Protein AF-A0A7J7LW11-F1 (afdb_monomer)

Nearest PDB structures (foldseek):
  5jpn-assembly1_B  TM=1.855E-01  e=1.838E-01  Homo sapiens
  4leb-assembly1_A  TM=2.273E-01  e=1.301E+00  Candida albicans
  4lee-assembly4_D  TM=2.223E-01  e=1.301E+00  Candida albicans

Organism: NCBI:txid39325

Sequence (196 aa):
MNEREGLILGVEVDINGGSYTSQLVALEEKKDMVNGANLEDGRLVKLQIIMLTMPQVEGGSNFSIKLIWSQTLLYDTSQFSLSIPFSFPSYVNPIGNNISRREKIHLNVNSGSGIEPTCKATTHPLKEVRRHTGQVCFSYEADVSMWSRTNFGFSYTISSDEIFGGLLLQSPDAHDFDQRDMFCFYLFPGSTPVEK

pLDDT: mean 74.14, std 16.9, range [28.23, 96.38]

Foldseek 3Di:
DDDFDKFWPWKWKDKQNDIDIDDPDPPPPPDDDDPDDDDPDDPPPPDPDDDDDDDDHDPPIDMDMDTHIDDDFDQDPQKTKDWAAQADDPVPDDPDPPDWDKDKDKDKFAQVQLFDKAWDDWPDPWDWDDDDRRITMTMDMDTDPDGDHDITMTMIHGAAQAWDWDKDWAFDDPPDPVRDIDIDTDIDHHDDPPDD

Mean predicted aligned error: 12.06 Å

Radius of gyration: 20.8 Å; Cα contacts (8 Å, |Δi|>4): 289; chains: 1; bounding box: 45×46×62 Å

Secondary structure (DSSP, 8-state):
--PPPPEEEEEEEEETTEEEE-------------------S-----------PPPP--TT--EEEEEEEE-PPEEETTEEEEEE-----GGGS-SSTT--EEEEEEEEEE-SSSSPPEEEEESS-PEEEEEETTEEEEEEEEEESS---S-EEEEEE---SS-EEEEEEEPPPTT-SS-PPEEEEEEE--------

Solvent-accessible surface area (backbone atoms only — not comparable to full-atom values): 12955 Å² total; per-residue (Å²): 133,89,79,70,83,62,49,78,75,41,43,39,36,36,49,79,86,46,77,48,70,61,75,91,67,81,78,71,82,72,76,86,83,81,86,81,76,93,76,76,97,63,92,73,74,84,76,82,78,86,82,83,86,77,76,95,71,68,89,90,62,58,78,46,79,47,80,40,67,48,64,77,71,49,74,55,96,82,26,40,44,46,76,42,92,44,54,60,63,83,83,76,60,76,92,65,86,89,73,87,39,74,51,75,47,78,47,78,47,71,58,83,72,52,49,60,63,43,81,74,50,63,69,60,88,63,42,81,76,50,78,52,83,7,28,43,31,33,36,37,75,46,80,42,99,64,78,51,80,53,51,46,36,41,30,34,31,67,89,46,75,51,72,47,69,52,74,44,76,43,75,49,56,98,84,42,88,81,65,53,70,46,73,44,81,48,75,45,83,30,54,73,78,79,85,126

Structure (mmCIF, N/CA/C/O backbone):
data_AF-A0A7J7LW11-F1
#
_entry.id   AF-A0A7J7LW11-F1
#
loop_
_atom_site.group_PDB
_atom_site.id
_atom_site.type_symbol
_atom_site.label_atom_id
_atom_site.label_alt_id
_atom_site.label_comp_id
_atom_site.label_asym_id
_atom_site.label_entity_id
_atom_site.label_seq_id
_atom_site.pdbx_PDB_ins_code
_atom_site.Cartn_x
_atom_site.Cartn_y
_atom_site.Cartn_z
_atom_site.occupancy
_atom_site.B_iso_or_equiv
_atom_site.auth_seq_id
_atom_site.auth_comp_id
_atom_site.auth_asym_id
_atom_site.auth_atom_id
_atom_site.pdbx_PDB_model_num
ATOM 1 N N . MET A 1 1 ? 8.164 -3.164 16.480 1.00 41.47 1 MET A N 1
ATOM 2 C CA . MET A 1 1 ? 6.893 -3.248 15.735 1.00 41.47 1 MET A CA 1
ATOM 3 C C . MET A 1 1 ? 6.831 -4.657 15.172 1.00 41.47 1 MET A C 1
ATOM 5 O O . MET A 1 1 ? 7.741 -5.020 14.443 1.00 41.47 1 MET A O 1
ATOM 9 N N . ASN A 1 2 ? 5.889 -5.488 15.621 1.00 41.72 2 ASN A N 1
ATOM 10 C CA . ASN A 1 2 ? 5.776 -6.868 15.138 1.00 41.72 2 ASN A CA 1
ATOM 11 C C . ASN A 1 2 ? 5.075 -6.837 13.775 1.00 41.72 2 ASN A C 1
ATOM 13 O O . ASN A 1 2 ? 3.904 -6.469 13.700 1.00 41.72 2 ASN A O 1
ATOM 17 N N . GLU A 1 3 ? 5.797 -7.157 12.706 1.00 53.38 3 GLU A N 1
ATOM 18 C CA . GLU A 1 3 ? 5.248 -7.236 11.350 1.00 53.38 3 GLU A CA 1
ATOM 19 C C . GLU A 1 3 ? 4.488 -8.564 11.198 1.00 53.38 3 GLU A C 1
ATOM 21 O O . GLU A 1 3 ? 4.984 -9.616 11.603 1.00 53.38 3 GLU A O 1
ATOM 26 N N . ARG A 1 4 ? 3.251 -8.525 10.682 1.00 63.06 4 ARG A N 1
ATOM 27 C CA . ARG A 1 4 ? 2.519 -9.746 10.312 1.00 63.06 4 ARG A CA 1
ATOM 28 C C . ARG A 1 4 ? 2.965 -10.183 8.921 1.00 63.06 4 ARG A C 1
ATOM 30 O O . ARG A 1 4 ? 3.152 -9.341 8.049 1.00 63.06 4 ARG A O 1
ATOM 37 N N . GLU A 1 5 ? 3.110 -11.488 8.724 1.00 70.06 5 GLU A N 1
ATOM 38 C CA . GLU A 1 5 ? 3.487 -12.051 7.428 1.00 70.06 5 GLU A CA 1
ATOM 39 C C . GLU A 1 5 ? 2.337 -11.867 6.426 1.00 70.06 5 GLU A C 1
ATOM 41 O O . GLU A 1 5 ? 1.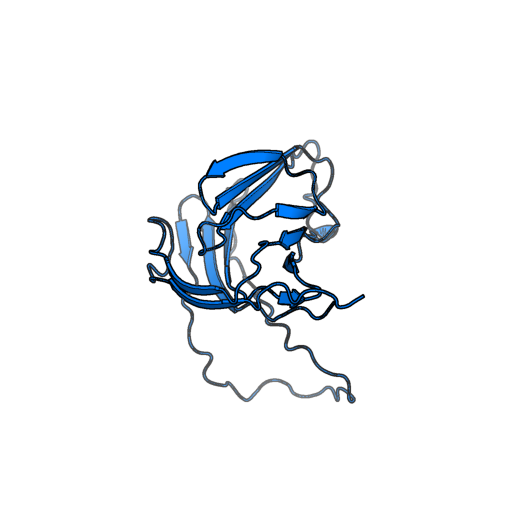204 -12.289 6.671 1.00 70.06 5 GLU A O 1
ATOM 46 N N . GLY A 1 6 ? 2.625 -11.188 5.315 1.00 75.31 6 GLY A N 1
ATOM 47 C CA . GLY A 1 6 ? 1.729 -11.100 4.167 1.00 75.31 6 GLY A CA 1
ATOM 48 C C . GLY A 1 6 ? 1.847 -12.331 3.273 1.00 75.31 6 GLY A C 1
ATOM 49 O O . GLY A 1 6 ? 2.881 -12.996 3.240 1.00 75.31 6 GLY A O 1
ATOM 50 N N . LEU A 1 7 ? 0.782 -12.626 2.535 1.00 77.00 7 LEU A N 1
ATOM 51 C CA . LEU A 1 7 ? 0.701 -13.743 1.606 1.00 77.00 7 LEU A CA 1
ATOM 52 C C . LEU A 1 7 ? 0.663 -13.192 0.184 1.00 77.00 7 LEU A C 1
ATOM 54 O O . LEU A 1 7 ? -0.169 -12.347 -0.148 1.00 77.00 7 LEU A O 1
ATOM 58 N N . ILE A 1 8 ? 1.594 -13.645 -0.651 1.00 77.94 8 ILE A N 1
ATOM 59 C CA . ILE A 1 8 ? 1.659 -13.215 -2.045 1.00 77.94 8 ILE A CA 1
ATOM 60 C C . ILE A 1 8 ? 0.616 -13.996 -2.836 1.00 77.94 8 ILE A C 1
ATOM 62 O O . ILE A 1 8 ? 0.601 -15.224 -2.827 1.00 77.94 8 ILE A O 1
ATOM 66 N N . LEU A 1 9 ? -0.268 -13.259 -3.498 1.00 75.19 9 LEU A N 1
ATOM 67 C CA . LEU A 1 9 ? -1.391 -13.802 -4.254 1.00 75.19 9 LEU A CA 1
ATOM 68 C C . LEU A 1 9 ? -1.025 -14.020 -5.723 1.00 75.19 9 LEU A C 1
ATOM 70 O O . LEU A 1 9 ? -1.505 -14.968 -6.339 1.00 75.19 9 LEU A O 1
ATOM 74 N N . GLY A 1 10 ? -0.142 -13.183 -6.274 1.00 75.06 10 GLY A N 1
ATOM 75 C CA . GLY A 1 10 ? 0.302 -13.322 -7.655 1.00 75.06 10 GLY A CA 1
ATOM 76 C C . GLY A 1 10 ? 1.391 -12.337 -8.061 1.00 75.06 10 GLY A C 1
ATOM 77 O O . GLY A 1 10 ? 1.583 -11.288 -7.443 1.00 7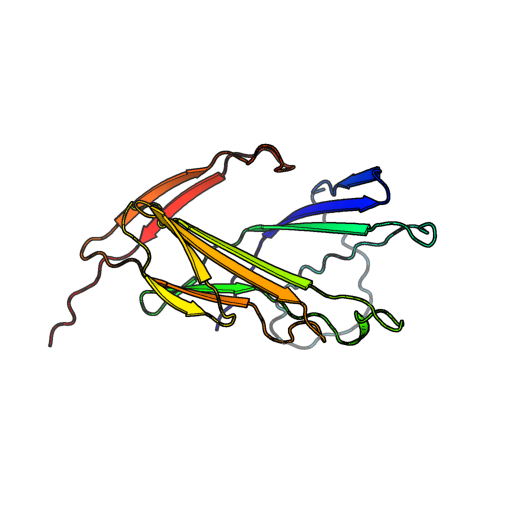5.06 10 GLY A O 1
ATOM 78 N N . VAL A 1 11 ? 2.100 -12.698 -9.128 1.00 80.38 11 VAL A N 1
ATOM 79 C CA . VAL A 1 11 ? 3.060 -11.854 -9.838 1.00 80.38 11 VAL A CA 1
ATOM 80 C C . VAL A 1 11 ? 2.685 -11.857 -11.315 1.00 80.38 11 VAL A C 1
ATOM 82 O O . VAL A 1 11 ? 2.596 -12.920 -11.933 1.00 80.38 11 VAL A O 1
ATOM 85 N N . GLU A 1 12 ? 2.486 -10.672 -11.880 1.00 82.62 12 GLU A N 1
ATOM 86 C CA . GLU A 1 12 ? 2.255 -10.463 -13.309 1.00 82.62 12 GLU A CA 1
ATOM 87 C C . GLU A 1 12 ? 3.425 -9.676 -13.903 1.00 82.62 12 GLU A C 1
ATOM 89 O O . GLU A 1 12 ? 3.955 -8.745 -13.288 1.00 82.62 12 GLU A O 1
ATOM 94 N N . VAL A 1 13 ? 3.823 -10.056 -15.109 1.00 82.88 13 VAL A N 1
ATOM 95 C CA . VAL A 1 13 ? 4.931 -9.459 -15.849 1.00 82.88 13 VAL A CA 1
ATOM 96 C C . VAL A 1 13 ? 4.464 -9.163 -17.259 1.00 82.88 13 VAL A C 1
ATOM 98 O O . VAL A 1 13 ? 3.984 -10.065 -17.938 1.00 82.88 13 VAL A O 1
ATOM 101 N N . ASP A 1 14 ? 4.661 -7.932 -17.716 1.00 82.94 14 ASP A N 1
ATOM 102 C CA . ASP A 1 14 ? 4.443 -7.554 -19.112 1.00 82.94 14 ASP A CA 1
ATOM 103 C C . ASP A 1 14 ? 5.762 -7.128 -19.765 1.00 82.94 14 ASP A C 1
ATOM 105 O O . ASP A 1 14 ? 6.505 -6.305 -19.215 1.00 82.94 14 ASP A O 1
ATOM 109 N N . ILE A 1 15 ? 6.049 -7.721 -20.927 1.00 82.31 15 ILE A N 1
ATOM 110 C CA . ILE A 1 15 ? 7.210 -7.426 -21.768 1.00 82.31 15 ILE A CA 1
ATOM 111 C C . ILE A 1 15 ? 6.721 -7.214 -23.199 1.00 82.31 15 ILE A C 1
ATOM 113 O O . ILE A 1 15 ? 6.332 -8.171 -23.869 1.00 82.31 15 ILE A O 1
ATOM 117 N N . ASN A 1 16 ? 6.769 -5.972 -23.687 1.00 75.81 16 ASN A N 1
ATOM 118 C CA . ASN A 1 16 ? 6.350 -5.602 -25.048 1.00 75.81 16 ASN A CA 1
ATOM 119 C C . ASN A 1 16 ? 4.967 -6.163 -25.458 1.00 75.81 16 ASN A C 1
ATOM 121 O O . ASN A 1 16 ? 4.775 -6.560 -26.608 1.00 75.81 16 ASN A O 1
ATOM 125 N N . GLY A 1 17 ? 4.004 -6.214 -24.528 1.00 69.88 17 GLY A N 1
ATOM 126 C CA . GLY A 1 17 ? 2.654 -6.733 -24.774 1.00 69.88 17 GLY A CA 1
ATOM 127 C C . GLY A 1 17 ? 2.512 -8.256 -24.669 1.00 69.88 17 GLY A C 1
ATOM 128 O O . GLY A 1 17 ? 1.413 -8.781 -24.846 1.00 69.88 17 GLY A O 1
ATOM 129 N N . GLY A 1 18 ? 3.596 -8.980 -24.374 1.00 68.75 18 GLY A N 1
ATOM 130 C CA . GLY A 1 18 ? 3.535 -10.356 -23.890 1.00 68.75 18 GLY A CA 1
ATOM 131 C C . GLY A 1 18 ? 3.352 -10.372 -22.372 1.00 68.75 18 GLY A C 1
ATOM 132 O O . GLY A 1 18 ? 4.192 -9.834 -21.653 1.00 68.75 18 GLY A O 1
ATOM 133 N N . SER A 1 19 ? 2.284 -11.011 -21.888 1.00 64.19 19 SER A N 1
ATOM 134 C CA . SER A 1 19 ? 1.984 -11.132 -20.456 1.00 64.19 19 SER A CA 1
ATOM 135 C C . SER A 1 19 ? 2.346 -12.522 -19.920 1.00 64.19 19 SER A C 1
ATOM 137 O O . SER A 1 19 ? 1.983 -13.541 -20.509 1.00 64.19 19 SER A O 1
ATOM 139 N N . TYR A 1 20 ? 3.052 -12.559 -18.791 1.00 70.75 20 TYR A N 1
ATOM 140 C CA . TYR A 1 20 ? 3.415 -13.764 -18.051 1.00 70.75 20 TYR A CA 1
ATOM 141 C C . TYR A 1 20 ? 2.889 -13.646 -16.622 1.00 70.75 20 TYR A C 1
ATOM 143 O O . TYR A 1 20 ? 3.152 -12.665 -15.929 1.00 70.75 20 TYR A O 1
ATOM 151 N N . THR A 1 21 ? 2.173 -14.664 -16.155 1.00 61.06 21 THR A N 1
ATOM 152 C CA . THR A 1 21 ? 1.558 -14.673 -14.823 1.00 61.06 21 THR A CA 1
ATOM 153 C C . THR A 1 21 ? 2.019 -15.893 -14.044 1.00 61.06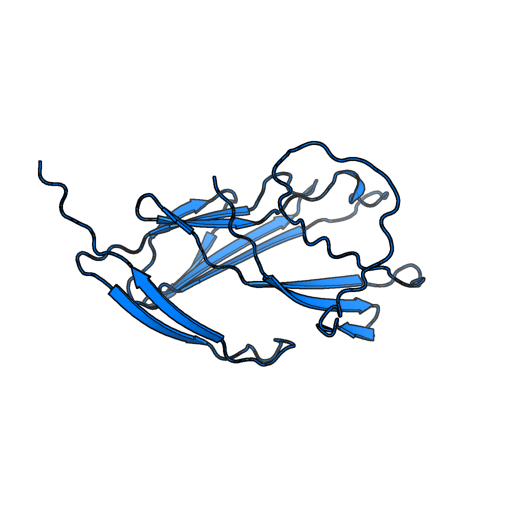 21 THR A C 1
ATOM 155 O O . THR A 1 21 ? 2.007 -17.009 -14.572 1.00 61.06 21 THR A O 1
ATOM 158 N N . SER A 1 22 ? 2.396 -15.716 -12.780 1.00 66.38 22 SER A N 1
ATOM 159 C CA . SER A 1 22 ? 2.686 -16.849 -11.901 1.00 66.38 22 SER A CA 1
ATOM 160 C C . SER A 1 22 ? 1.406 -17.638 -11.617 1.00 66.38 22 SER A C 1
ATOM 162 O O . SER A 1 22 ? 0.415 -17.056 -11.181 1.00 66.38 22 SER A O 1
ATOM 164 N N . GLN A 1 23 ? 1.436 -18.961 -11.773 1.00 55.25 23 GLN A N 1
ATOM 165 C CA . GLN A 1 23 ? 0.449 -19.829 -11.132 1.00 55.25 23 GLN A CA 1
ATOM 166 C C . GLN A 1 23 ? 0.984 -20.227 -9.757 1.00 55.25 23 GLN A C 1
ATOM 168 O O . GLN A 1 23 ? 2.132 -20.659 -9.644 1.00 55.25 23 GLN A O 1
ATOM 173 N N . LEU A 1 24 ? 0.168 -20.071 -8.710 1.00 52.31 24 LEU A N 1
ATOM 174 C CA . LEU A 1 24 ? 0.503 -20.548 -7.371 1.00 52.31 24 LEU A CA 1
ATOM 175 C C . LEU A 1 24 ? 0.475 -22.083 -7.383 1.00 52.31 24 LEU A C 1
ATOM 177 O O . LEU A 1 24 ? -0.555 -22.705 -7.132 1.00 52.31 24 LEU A O 1
ATOM 181 N N . VAL A 1 25 ? 1.600 -22.698 -7.731 1.00 45.69 25 VAL A N 1
ATOM 182 C CA . VAL A 1 25 ? 1.774 -24.143 -7.614 1.00 45.69 25 VAL A CA 1
ATOM 183 C C . VAL A 1 25 ? 2.094 -24.426 -6.153 1.00 45.69 25 VAL A C 1
ATOM 185 O O . VAL A 1 25 ? 3.039 -23.852 -5.609 1.00 45.69 25 VAL A O 1
ATOM 188 N N . ALA A 1 26 ? 1.297 -25.277 -5.499 1.00 41.50 26 ALA A N 1
ATOM 189 C CA . ALA A 1 26 ? 1.645 -25.776 -4.176 1.00 41.50 26 ALA A CA 1
ATOM 190 C C . ALA A 1 26 ? 3.048 -26.381 -4.272 1.00 41.50 26 ALA A C 1
ATOM 192 O O . ALA A 1 26 ? 3.275 -27.299 -5.061 1.00 41.50 26 ALA A O 1
ATOM 193 N N . LEU A 1 27 ? 4.000 -25.819 -3.527 1.00 44.00 27 LEU A N 1
ATOM 194 C CA . LEU A 1 27 ? 5.327 -26.396 -3.427 1.00 44.00 27 LEU A CA 1
ATOM 195 C C . LEU A 1 27 ? 5.139 -27.740 -2.717 1.00 44.00 27 LEU A C 1
ATOM 197 O O . LEU A 1 27 ? 5.057 -27.778 -1.491 1.00 44.00 27 LEU A O 1
ATOM 201 N N . GLU A 1 28 ? 5.011 -28.834 -3.474 1.00 38.78 28 GLU A N 1
ATOM 202 C CA . GLU A 1 28 ? 5.301 -30.152 -2.920 1.00 38.78 28 GLU A CA 1
ATOM 203 C C . GLU A 1 28 ? 6.670 -30.020 -2.269 1.00 38.78 28 GLU A C 1
ATOM 205 O O . GLU A 1 28 ? 7.615 -29.552 -2.912 1.00 38.78 28 GLU A O 1
ATOM 210 N N . GLU A 1 29 ? 6.733 -30.315 -0.973 1.00 39.16 29 GLU A N 1
ATOM 211 C CA . GLU A 1 29 ? 7.933 -30.205 -0.162 1.00 39.16 29 GLU A CA 1
ATOM 212 C C . GLU A 1 29 ? 9.049 -31.026 -0.814 1.00 39.16 29 GLU A C 1
ATOM 214 O O . GLU A 1 29 ? 9.245 -32.204 -0.520 1.00 39.16 29 GLU A O 1
ATOM 219 N N . LYS A 1 30 ? 9.817 -30.398 -1.710 1.00 34.84 30 LYS A N 1
ATOM 220 C CA . LYS A 1 30 ? 11.106 -30.907 -2.149 1.00 34.84 30 LYS A CA 1
ATOM 221 C C . LYS A 1 30 ? 12.059 -30.727 -0.982 1.00 34.84 30 LYS A C 1
ATOM 223 O O . LYS A 1 30 ? 12.839 -29.780 -0.902 1.00 34.84 30 LYS A O 1
ATOM 228 N N . LYS A 1 31 ? 11.951 -31.669 -0.049 1.00 41.34 31 LYS A N 1
ATOM 229 C CA . LYS A 1 31 ? 13.084 -32.153 0.722 1.00 41.34 31 LYS A CA 1
ATOM 230 C C . LYS A 1 31 ? 14.182 -32.473 -0.298 1.00 41.34 31 LYS A C 1
ATOM 232 O O . LYS A 1 31 ? 13.885 -33.047 -1.339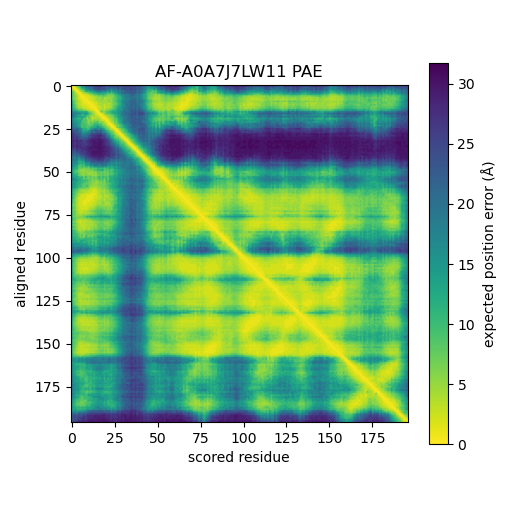 1.00 41.34 31 LYS A O 1
ATOM 237 N N . ASP A 1 32 ? 15.400 -32.052 0.009 1.00 39.78 32 ASP A N 1
ATOM 238 C CA . ASP A 1 32 ? 16.619 -32.218 -0.795 1.00 39.78 32 ASP A CA 1
ATOM 239 C C . ASP A 1 32 ? 16.962 -31.011 -1.680 1.00 39.78 32 ASP A C 1
ATOM 241 O O . ASP A 1 32 ? 16.794 -31.028 -2.895 1.00 39.78 32 ASP A O 1
ATOM 245 N N . MET A 1 33 ? 17.494 -29.953 -1.051 1.00 38.72 33 MET A N 1
ATOM 246 C CA . MET A 1 33 ? 18.863 -29.475 -1.327 1.00 38.72 33 MET A CA 1
ATOM 247 C C . MET A 1 33 ? 19.228 -28.290 -0.413 1.00 38.72 33 MET A C 1
ATOM 249 O O . MET A 1 33 ? 19.283 -27.144 -0.845 1.00 38.72 33 MET A O 1
ATOM 253 N N . VAL A 1 34 ? 19.530 -28.564 0.858 1.00 31.83 34 VAL A N 1
ATOM 254 C CA . VAL A 1 34 ? 20.432 -27.708 1.649 1.00 31.83 34 VAL A CA 1
ATOM 255 C C . VAL A 1 34 ? 21.398 -28.638 2.369 1.00 31.83 34 VAL A C 1
ATOM 257 O O . VAL A 1 34 ? 21.197 -29.015 3.519 1.00 31.83 34 VAL A O 1
ATOM 260 N N . ASN A 1 35 ? 22.446 -29.053 1.660 1.00 38.03 35 ASN A N 1
ATOM 261 C CA . ASN A 1 35 ? 23.629 -29.568 2.329 1.00 38.03 35 ASN A CA 1
ATOM 262 C C . ASN A 1 35 ? 24.432 -28.372 2.844 1.00 38.03 35 ASN A C 1
ATOM 264 O O . ASN A 1 35 ? 25.030 -27.639 2.064 1.00 38.03 35 ASN A O 1
ATOM 268 N N . GLY A 1 36 ? 24.455 -28.240 4.169 1.00 37.72 36 GLY A N 1
ATOM 269 C CA . GLY A 1 36 ? 25.601 -27.712 4.899 1.00 37.72 36 GLY A CA 1
ATOM 270 C C . GLY A 1 36 ? 25.706 -26.196 5.019 1.00 37.72 36 GLY A C 1
ATOM 271 O O . GLY A 1 36 ? 26.523 -25.577 4.350 1.00 37.72 36 GLY A O 1
ATOM 272 N N . ALA A 1 37 ? 25.015 -25.636 6.007 1.00 28.23 37 ALA A N 1
ATOM 273 C CA . ALA A 1 37 ? 25.643 -24.714 6.952 1.00 28.23 37 ALA A CA 1
ATOM 274 C C . ALA A 1 37 ? 24.826 -24.731 8.248 1.00 28.23 37 ALA A C 1
ATOM 276 O O . ALA A 1 37 ? 23.646 -24.390 8.243 1.00 28.23 37 ALA A O 1
ATOM 277 N N . ASN A 1 38 ? 25.449 -25.177 9.340 1.00 40.28 38 ASN A N 1
ATOM 278 C CA . ASN A 1 38 ? 24.901 -25.073 10.689 1.00 40.28 38 ASN A CA 1
ATOM 279 C C . ASN A 1 38 ? 24.525 -23.611 10.958 1.00 40.28 38 ASN A C 1
ATOM 281 O O . ASN A 1 38 ? 25.414 -22.764 11.046 1.00 40.28 38 ASN A O 1
ATOM 285 N N . LEU A 1 39 ? 23.232 -23.319 11.072 1.00 34.41 39 LEU A N 1
ATOM 286 C CA . LEU A 1 39 ? 22.761 -22.036 11.571 1.00 34.41 39 LEU A CA 1
ATOM 287 C C . LEU A 1 39 ? 22.368 -22.229 13.026 1.00 34.41 39 LEU A C 1
ATOM 289 O O . LEU A 1 39 ? 21.400 -22.922 13.338 1.00 34.41 39 LEU A O 1
ATOM 293 N N . GLU A 1 40 ? 23.196 -21.658 13.895 1.00 39.59 40 GLU A N 1
ATOM 294 C CA . GLU A 1 40 ? 22.906 -21.535 15.309 1.00 39.59 40 GLU A CA 1
ATOM 295 C C . GLU A 1 40 ? 21.610 -20.762 15.553 1.00 39.59 40 GLU A C 1
ATOM 297 O O . GLU A 1 40 ? 21.172 -19.920 14.766 1.00 39.59 40 GLU A O 1
ATOM 302 N N . ASP A 1 41 ? 21.034 -21.115 16.691 1.00 43.59 41 ASP A N 1
ATOM 303 C CA . ASP A 1 41 ? 19.769 -20.713 17.272 1.00 43.59 41 ASP A CA 1
ATOM 304 C C . ASP A 1 41 ? 19.511 -19.196 17.182 1.00 43.59 41 ASP A C 1
ATOM 306 O O . ASP A 1 41 ? 19.969 -18.384 17.986 1.00 43.59 41 ASP A O 1
ATOM 310 N N . GLY A 1 42 ? 18.750 -18.801 16.167 1.00 37.91 42 GLY A N 1
ATOM 311 C CA . GLY A 1 42 ? 18.219 -17.458 15.998 1.00 37.91 42 GLY A CA 1
ATOM 312 C C . GLY A 1 42 ? 16.911 -17.570 15.239 1.00 37.91 42 GLY A C 1
ATOM 313 O O . GLY A 1 42 ? 16.875 -18.198 14.186 1.00 37.91 42 GLY A O 1
ATOM 314 N N . ARG A 1 43 ? 15.820 -17.017 15.787 1.00 36.00 43 ARG A N 1
ATOM 315 C CA . ARG A 1 43 ? 14.468 -17.052 15.194 1.00 36.00 43 ARG A CA 1
ATOM 316 C C . ARG A 1 43 ? 14.529 -16.666 13.715 1.00 36.00 43 ARG A C 1
ATOM 318 O O . ARG A 1 43 ? 14.573 -15.485 13.375 1.00 36.00 43 ARG A O 1
ATOM 325 N N . LEU A 1 44 ? 14.513 -17.672 12.848 1.00 38.16 44 LEU A N 1
ATOM 326 C CA . LEU A 1 44 ? 14.423 -17.499 11.411 1.00 38.16 44 LEU A CA 1
ATOM 327 C C . LEU A 1 44 ? 12.996 -17.054 11.104 1.00 38.16 44 LEU A C 1
ATOM 329 O O . LEU A 1 44 ? 12.073 -17.865 11.075 1.00 38.16 44 LEU A O 1
ATOM 333 N N . VAL A 1 45 ? 12.809 -15.748 10.908 1.00 45.38 45 VAL A N 1
ATOM 334 C CA . VAL A 1 45 ? 11.637 -15.251 10.185 1.00 45.38 45 VAL A CA 1
ATOM 335 C C . VAL A 1 45 ? 11.699 -15.914 8.816 1.00 45.38 45 VAL A C 1
ATOM 337 O O . VAL A 1 45 ? 12.702 -15.780 8.108 1.00 45.38 45 VAL A O 1
ATOM 340 N N . LYS A 1 46 ? 10.678 -16.698 8.472 1.00 45.50 46 LYS A N 1
ATOM 341 C CA . LYS A 1 46 ? 10.618 -17.413 7.198 1.00 45.50 46 LYS A CA 1
ATOM 342 C C . LYS A 1 46 ? 10.382 -16.384 6.094 1.00 45.50 46 LYS A C 1
ATOM 344 O O . LYS A 1 46 ? 9.256 -16.134 5.683 1.00 45.50 46 LYS A O 1
ATOM 349 N N . LEU A 1 47 ? 11.462 -15.762 5.631 1.00 50.75 47 LEU A N 1
ATOM 350 C CA . LEU A 1 47 ? 11.455 -14.844 4.500 1.00 50.75 47 LEU A CA 1
ATOM 351 C C . LEU A 1 47 ? 11.031 -15.623 3.250 1.00 50.75 47 LEU A C 1
ATOM 353 O O . LEU A 1 47 ? 11.797 -16.421 2.711 1.00 50.75 47 LEU A O 1
ATOM 357 N N . GLN A 1 48 ? 9.802 -15.401 2.789 1.00 56.97 48 GLN A N 1
ATOM 358 C CA . GLN A 1 48 ? 9.374 -15.847 1.468 1.00 56.97 48 GLN A CA 1
ATOM 359 C C . GLN A 1 48 ? 9.957 -14.881 0.434 1.00 56.97 48 GLN A C 1
ATOM 361 O O . GLN A 1 48 ? 9.389 -13.831 0.147 1.00 56.97 48 GLN A O 1
ATOM 366 N N . ILE A 1 49 ? 11.141 -15.206 -0.083 1.00 64.06 49 ILE A N 1
ATOM 367 C CA . ILE A 1 49 ? 11.762 -14.451 -1.173 1.00 64.06 49 ILE A CA 1
ATOM 368 C C . ILE A 1 49 ? 11.136 -14.924 -2.481 1.00 64.06 49 ILE A C 1
ATOM 370 O O . ILE A 1 49 ? 11.258 -16.096 -2.838 1.00 64.06 49 ILE A O 1
ATOM 374 N N . ILE A 1 50 ? 10.509 -14.009 -3.220 1.00 63.75 50 ILE A N 1
ATOM 375 C CA . ILE A 1 50 ? 10.159 -14.262 -4.616 1.00 63.75 50 ILE A CA 1
ATOM 376 C C . ILE A 1 50 ? 11.307 -13.797 -5.488 1.00 63.75 50 ILE A C 1
ATOM 378 O O . ILE A 1 50 ? 11.659 -12.619 -5.513 1.00 63.75 50 ILE A O 1
ATOM 382 N N . MET A 1 51 ? 11.870 -14.746 -6.226 1.00 69.44 51 MET A N 1
ATOM 383 C CA . MET A 1 51 ? 12.845 -14.470 -7.261 1.00 69.44 51 MET A CA 1
ATOM 384 C C . MET A 1 51 ? 12.192 -14.692 -8.616 1.00 69.44 51 MET A C 1
ATOM 386 O O . MET A 1 51 ? 11.643 -15.755 -8.894 1.00 69.44 51 MET A O 1
ATOM 390 N N . LEU A 1 52 ? 12.271 -13.672 -9.457 1.00 68.31 52 LEU A N 1
ATOM 391 C CA . LEU A 1 52 ? 11.732 -13.687 -10.800 1.00 68.31 52 LEU A CA 1
ATOM 392 C C . LEU A 1 52 ? 12.899 -13.600 -11.778 1.00 68.31 52 LEU A C 1
ATOM 394 O O . LEU A 1 52 ? 13.567 -12.572 -11.879 1.00 68.31 52 LEU A O 1
ATOM 398 N N . THR A 1 53 ? 13.179 -14.707 -12.458 1.00 69.81 53 THR A N 1
ATOM 399 C CA . THR A 1 53 ? 14.260 -14.784 -13.442 1.00 69.81 53 THR A CA 1
ATOM 400 C C . THR A 1 53 ? 13.700 -14.492 -14.825 1.00 69.81 53 THR A C 1
ATOM 402 O O . THR A 1 53 ? 12.853 -15.230 -15.322 1.00 69.81 53 THR A O 1
ATOM 405 N N . MET A 1 54 ? 14.179 -13.411 -15.438 1.00 66.38 54 MET A N 1
ATOM 406 C CA . MET A 1 54 ? 13.736 -12.984 -16.764 1.00 66.38 54 MET A CA 1
ATOM 407 C C . MET A 1 54 ? 14.599 -13.592 -17.873 1.00 66.38 54 MET A C 1
ATOM 409 O O . MET A 1 54 ? 15.821 -13.670 -17.710 1.00 66.38 54 MET A O 1
ATOM 413 N N . PRO A 1 55 ? 13.996 -13.987 -19.011 1.00 67.81 55 PRO A N 1
ATOM 414 C CA . PRO A 1 55 ? 14.748 -14.339 -20.208 1.00 67.81 55 PRO A CA 1
ATOM 415 C C . PRO A 1 55 ? 15.430 -13.098 -20.808 1.00 67.81 55 PRO A C 1
ATOM 417 O O . PRO A 1 55 ? 15.188 -11.966 -20.387 1.00 67.81 55 PRO A O 1
ATOM 420 N N . GLN A 1 56 ? 16.289 -13.306 -21.808 1.00 76.69 56 GLN A N 1
ATOM 421 C CA . GLN A 1 56 ? 16.876 -12.193 -22.556 1.00 76.69 56 GLN A CA 1
ATOM 422 C C . GLN A 1 56 ? 15.763 -11.357 -23.204 1.00 76.69 56 GLN A C 1
ATOM 424 O O . GLN A 1 56 ? 14.922 -11.895 -23.922 1.00 76.69 56 GLN A O 1
ATOM 429 N N . VAL A 1 57 ? 15.770 -10.052 -22.937 1.00 77.88 57 VAL A N 1
ATOM 430 C CA . VAL A 1 57 ? 14.826 -9.079 -23.501 1.00 77.88 57 VAL A CA 1
ATOM 431 C C . VAL A 1 57 ? 15.538 -8.183 -24.508 1.00 77.88 57 VAL A C 1
ATOM 433 O O . VAL A 1 57 ? 16.724 -7.881 -24.355 1.00 77.88 57 VAL A O 1
ATOM 436 N N . GLU A 1 58 ? 14.820 -7.751 -25.541 1.00 83.06 58 GLU A N 1
ATOM 437 C CA . GLU A 1 58 ? 15.356 -6.823 -26.536 1.00 83.06 58 GLU A CA 1
ATOM 438 C C . GLU A 1 58 ? 15.636 -5.450 -25.908 1.00 83.06 58 GLU A C 1
ATOM 440 O O . GLU A 1 58 ? 14.895 -4.969 -25.044 1.00 83.06 58 GLU A O 1
ATOM 445 N N . GLY A 1 59 ? 16.712 -4.793 -26.344 1.00 82.25 59 GLY A N 1
ATOM 446 C CA . GLY A 1 59 ? 17.041 -3.446 -25.882 1.00 82.25 59 GLY A CA 1
ATOM 447 C C . GLY A 1 59 ? 15.946 -2.440 -26.254 1.00 82.25 59 GLY A C 1
ATOM 448 O O . GLY A 1 59 ? 15.464 -2.437 -27.380 1.00 82.25 59 GLY A O 1
ATOM 449 N N . GLY A 1 60 ? 15.567 -1.574 -25.310 1.00 79.81 60 GLY A N 1
ATOM 450 C CA . GLY A 1 60 ? 14.498 -0.582 -25.505 1.00 79.81 60 GLY A CA 1
ATOM 451 C C . GLY A 1 60 ? 13.082 -1.097 -25.226 1.00 79.81 60 GLY A C 1
ATOM 452 O O . GLY A 1 60 ? 12.128 -0.340 -25.383 1.00 79.81 60 GLY A O 1
ATOM 453 N N . SER A 1 61 ? 12.943 -2.350 -24.788 1.00 83.00 61 SER A N 1
ATOM 454 C CA . SER A 1 61 ? 11.660 -2.917 -24.367 1.00 83.00 61 SER A CA 1
ATOM 455 C C . SER A 1 61 ? 11.100 -2.218 -23.130 1.00 83.00 61 SER A C 1
ATOM 457 O O . SER A 1 61 ? 11.846 -1.863 -22.212 1.00 83.00 61 SER A O 1
ATOM 459 N N . ASN A 1 62 ? 9.775 -2.090 -23.073 1.00 83.06 62 ASN A N 1
ATOM 460 C CA . ASN A 1 62 ? 9.088 -1.685 -21.853 1.00 83.06 62 ASN A CA 1
ATOM 461 C C . ASN A 1 62 ? 8.842 -2.905 -20.976 1.00 83.06 62 ASN A C 1
ATOM 463 O O . ASN A 1 62 ? 8.470 -3.974 -21.462 1.00 83.06 62 ASN A O 1
ATOM 467 N N . PHE A 1 63 ? 9.041 -2.714 -19.678 1.00 81.44 63 PHE A N 1
ATOM 468 C CA . PHE A 1 63 ? 8.956 -3.775 -18.695 1.00 81.44 63 PHE A CA 1
ATOM 469 C C . PHE A 1 63 ? 8.070 -3.343 -17.532 1.00 81.44 63 PHE A C 1
ATOM 471 O O . PHE A 1 63 ? 8.295 -2.288 -16.936 1.00 81.44 63 PHE A O 1
ATOM 478 N N . SER A 1 64 ? 7.077 -4.168 -17.210 1.00 85.00 64 SER A N 1
ATOM 479 C CA . SER A 1 64 ? 6.163 -3.948 -16.092 1.00 85.00 64 SER A CA 1
ATOM 480 C C . SER A 1 64 ? 6.128 -5.179 -15.196 1.00 85.00 64 SER A C 1
ATOM 482 O O . SER A 1 64 ? 5.980 -6.297 -15.685 1.00 85.00 64 SER A O 1
ATOM 484 N N . ILE A 1 65 ? 6.241 -4.968 -13.884 1.00 83.44 65 ILE A N 1
ATOM 485 C CA . ILE A 1 65 ? 5.994 -5.994 -12.867 1.00 83.44 65 ILE A CA 1
ATOM 486 C C . ILE A 1 65 ? 4.862 -5.501 -11.978 1.00 83.44 65 ILE A C 1
ATOM 488 O O . ILE A 1 65 ? 4.935 -4.401 -11.425 1.00 83.44 65 ILE A O 1
ATOM 492 N N . LYS A 1 66 ? 3.861 -6.351 -11.770 1.00 85.50 66 LYS A N 1
ATOM 493 C CA . LYS A 1 66 ? 2.798 -6.156 -10.789 1.00 85.50 66 LYS A CA 1
ATOM 494 C C . LYS A 1 66 ? 2.862 -7.286 -9.767 1.00 85.50 66 LYS A C 1
ATOM 496 O O . LYS A 1 66 ? 2.756 -8.459 -10.110 1.00 85.50 66 LYS A O 1
ATOM 501 N N . LEU A 1 67 ? 3.050 -6.915 -8.505 1.00 83.25 67 LEU A N 1
ATOM 502 C CA . LEU A 1 67 ? 2.983 -7.821 -7.361 1.00 83.25 67 LEU A CA 1
ATOM 503 C C . LEU A 1 67 ? 1.643 -7.617 -6.655 1.00 83.25 67 LEU A C 1
ATOM 505 O O . LEU A 1 67 ? 1.269 -6.482 -6.367 1.00 83.25 67 LEU A O 1
ATOM 509 N N . ILE A 1 68 ? 0.950 -8.712 -6.353 1.00 81.44 68 ILE A N 1
ATOM 510 C CA . ILE A 1 68 ? -0.320 -8.716 -5.626 1.00 81.44 68 ILE A CA 1
ATOM 511 C C . ILE A 1 68 ? -0.133 -9.536 -4.354 1.00 81.44 68 ILE A C 1
ATOM 513 O O . ILE A 1 68 ? 0.339 -10.672 -4.397 1.00 81.44 68 ILE A O 1
ATOM 517 N N . TRP A 1 69 ? -0.496 -8.967 -3.211 1.00 83.00 69 TRP A N 1
ATOM 518 C CA . TRP A 1 69 ? -0.350 -9.595 -1.904 1.00 83.00 69 TRP A CA 1
ATOM 519 C C . TRP A 1 69 ? -1.474 -9.142 -0.975 1.00 83.00 69 TRP A C 1
ATOM 521 O O . TRP A 1 69 ? -2.069 -8.081 -1.170 1.00 83.00 69 TRP A O 1
ATOM 531 N N . SER A 1 70 ? -1.748 -9.937 0.054 1.00 81.50 70 SER A N 1
ATOM 532 C CA . SER A 1 70 ? -2.685 -9.589 1.118 1.00 81.50 70 SER A CA 1
ATOM 533 C C . SER A 1 70 ? -2.060 -9.821 2.484 1.00 81.50 70 SER A C 1
ATOM 535 O O . SER A 1 70 ? -1.190 -10.669 2.666 1.00 81.50 70 SER A O 1
ATOM 537 N N . GLN A 1 71 ? -2.488 -9.044 3.472 1.00 82.81 71 GLN A N 1
ATOM 538 C CA . GLN A 1 71 ? -2.075 -9.243 4.855 1.00 82.81 71 GLN A CA 1
ATOM 539 C C . GLN A 1 71 ? -3.159 -8.762 5.807 1.00 82.81 71 GLN A C 1
ATOM 541 O O . GLN A 1 71 ? -3.914 -7.839 5.500 1.00 82.81 71 GLN A O 1
ATOM 546 N N . THR A 1 72 ? -3.211 -9.358 6.995 1.00 82.75 72 THR A N 1
ATOM 547 C CA . THR A 1 72 ? -4.059 -8.829 8.065 1.00 82.75 72 THR A CA 1
ATOM 548 C C . THR A 1 72 ? -3.385 -7.620 8.702 1.00 82.75 72 THR A C 1
ATOM 550 O O . THR A 1 72 ? -2.224 -7.699 9.104 1.00 82.75 72 THR A O 1
ATOM 553 N N . LEU A 1 73 ? -4.119 -6.517 8.846 1.00 84.31 73 LEU A N 1
ATOM 554 C CA . LEU A 1 73 ? -3.623 -5.331 9.542 1.00 84.31 73 LEU A CA 1
ATOM 555 C C . LEU A 1 73 ? -3.494 -5.586 11.048 1.00 84.31 73 LEU A C 1
ATOM 557 O O . LEU A 1 73 ? -4.339 -6.243 11.661 1.00 84.31 73 LEU A O 1
ATOM 561 N N . LEU A 1 74 ? -2.436 -5.046 11.654 1.00 80.56 74 LEU A N 1
ATOM 562 C CA . LEU A 1 74 ? -2.278 -5.056 13.104 1.00 80.56 74 LEU A CA 1
ATOM 563 C C . LEU A 1 74 ? -3.167 -3.964 13.706 1.00 80.56 74 LEU A C 1
ATOM 565 O O . LEU A 1 74 ? -3.040 -2.796 13.334 1.00 80.56 74 LEU A O 1
ATOM 569 N N . TYR A 1 75 ? -4.025 -4.354 14.646 1.00 83.88 75 TYR A N 1
ATOM 570 C CA . TYR A 1 75 ? -4.708 -3.434 15.546 1.00 83.88 75 TYR A CA 1
ATOM 571 C C . TYR A 1 75 ? -3.978 -3.439 16.889 1.00 83.88 75 TYR A C 1
ATOM 573 O O . TYR A 1 75 ? -3.935 -4.464 17.568 1.00 83.88 75 TYR A O 1
ATOM 581 N N . ASP A 1 76 ? -3.360 -2.316 17.229 1.00 83.00 76 ASP A N 1
ATOM 582 C CA . ASP A 1 76 ? -2.602 -2.122 18.464 1.00 83.00 76 ASP A CA 1
ATOM 583 C C . ASP A 1 76 ? -2.778 -0.675 18.925 1.00 83.00 76 ASP A C 1
ATOM 585 O O . ASP A 1 76 ? -2.937 0.221 18.098 1.00 83.00 76 ASP A O 1
ATOM 589 N N . THR A 1 77 ? -2.778 -0.439 20.238 1.00 84.19 77 THR A N 1
ATOM 590 C CA . THR A 1 77 ? -2.920 0.902 20.833 1.00 84.19 77 THR A CA 1
ATOM 591 C C . THR A 1 77 ? -4.106 1.679 20.229 1.00 84.19 77 THR A C 1
ATOM 593 O O . THR A 1 77 ? -4.016 2.855 19.880 1.00 84.19 77 THR A O 1
ATOM 596 N N . SER A 1 78 ? -5.230 0.980 20.048 1.00 83.62 78 SER A N 1
ATOM 597 C CA . SER A 1 78 ? -6.478 1.502 19.479 1.00 83.62 78 SER A CA 1
ATOM 598 C C . SER A 1 78 ? -6.397 2.031 18.037 1.00 83.62 78 SER A C 1
ATOM 600 O O . SER A 1 78 ? -7.262 2.800 17.614 1.00 83.62 78 SER A O 1
ATOM 602 N N . GLN A 1 79 ? -5.396 1.613 17.255 1.00 88.50 79 GLN A N 1
ATOM 603 C CA . GLN A 1 79 ? -5.231 1.998 15.852 1.00 88.50 79 GLN A CA 1
ATOM 604 C C . GLN A 1 79 ? -4.864 0.817 14.954 1.00 88.50 79 GLN A C 1
ATOM 606 O O . GL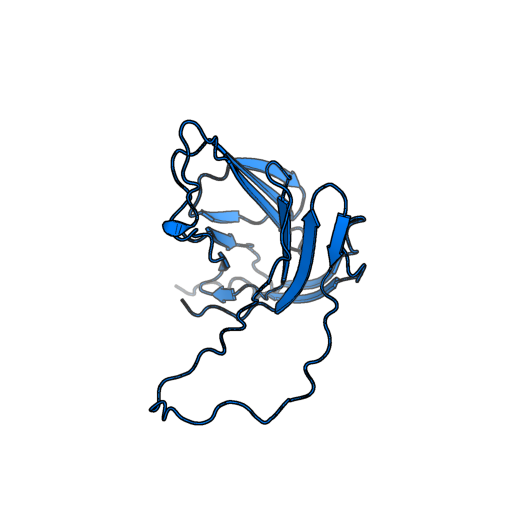N A 1 79 ? -4.180 -0.122 15.358 1.00 88.50 79 GLN A O 1
ATOM 611 N N . PHE A 1 80 ? -5.262 0.907 13.690 1.00 89.06 80 PHE A N 1
ATOM 612 C CA . PHE A 1 80 ? -4.759 0.045 12.629 1.00 89.06 80 PHE A CA 1
ATOM 613 C C . PHE A 1 80 ? -3.465 0.615 12.081 1.00 89.06 80 PHE A C 1
ATOM 615 O O . PHE A 1 80 ? -3.371 1.819 11.834 1.00 89.06 80 PHE A O 1
ATOM 622 N N . SER A 1 81 ? -2.487 -0.256 11.853 1.00 90.62 81 SER A N 1
ATOM 623 C CA . SER A 1 81 ? -1.203 0.125 11.271 1.00 90.62 81 SER A CA 1
ATOM 624 C C . SER A 1 81 ? -0.860 -0.761 10.077 1.00 90.62 81 SER A C 1
ATOM 626 O O . SER A 1 81 ? -0.958 -1.988 10.139 1.00 90.62 81 SER A O 1
ATOM 628 N N . LEU A 1 82 ? -0.431 -0.117 8.997 1.00 90.19 82 LEU A N 1
ATOM 629 C CA . LEU A 1 82 ? 0.086 -0.720 7.779 1.00 90.19 82 LEU A CA 1
ATOM 630 C C . LEU A 1 82 ? 1.544 -0.286 7.617 1.00 90.19 82 LEU A C 1
ATOM 632 O O . LEU A 1 82 ? 1.830 0.907 7.558 1.00 90.19 82 LEU A O 1
ATOM 636 N N . SER A 1 83 ? 2.448 -1.258 7.542 1.00 88.38 83 SER A N 1
ATOM 637 C CA . SER A 1 83 ? 3.847 -1.059 7.164 1.00 88.38 83 SER A CA 1
ATOM 638 C C . SER A 1 83 ? 4.128 -1.939 5.957 1.00 88.38 83 SER A C 1
ATOM 640 O O . SER A 1 83 ? 3.877 -3.142 6.005 1.00 88.38 83 SER A O 1
ATOM 642 N N . ILE A 1 84 ? 4.589 -1.335 4.868 1.00 84.94 84 ILE A N 1
ATOM 643 C CA . ILE A 1 84 ? 4.991 -2.022 3.645 1.00 84.94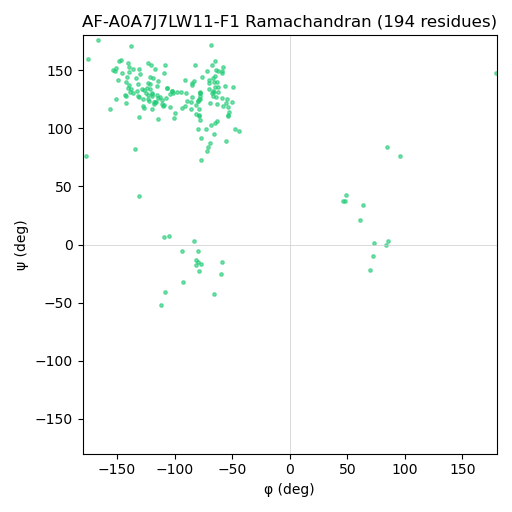 84 ILE A CA 1
ATOM 644 C C . ILE A 1 84 ? 6.445 -1.633 3.376 1.00 84.94 84 ILE A C 1
ATOM 646 O O . ILE A 1 84 ? 6.743 -0.435 3.290 1.00 84.94 84 ILE A O 1
ATOM 650 N N . PRO A 1 85 ? 7.360 -2.603 3.218 1.00 82.00 85 PRO A N 1
ATOM 651 C CA . PRO A 1 85 ? 8.682 -2.330 2.679 1.00 82.00 85 PRO A CA 1
ATOM 652 C C . PRO A 1 85 ? 8.552 -1.611 1.331 1.00 82.00 85 PRO A C 1
ATOM 654 O O . PRO A 1 85 ? 8.070 -2.172 0.353 1.00 82.00 85 PRO A O 1
ATOM 657 N N . PHE A 1 86 ? 8.938 -0.340 1.303 1.00 78.06 86 PHE A N 1
ATOM 658 C CA . PHE A 1 86 ? 8.807 0.554 0.145 1.00 78.06 86 PHE A CA 1
ATOM 659 C C . PHE A 1 86 ? 10.143 1.256 -0.103 1.00 78.06 86 PHE A C 1
ATOM 661 O O . PHE A 1 86 ? 10.227 2.463 -0.301 1.00 78.06 86 PHE A O 1
ATOM 668 N N . SER A 1 87 ? 11.227 0.494 0.015 1.00 75.44 87 SER A N 1
ATOM 669 C CA . SER A 1 87 ? 12.570 0.988 -0.244 1.00 75.44 87 SER A CA 1
ATOM 670 C C . SER A 1 87 ? 13.156 0.263 -1.441 1.00 75.44 87 SER A C 1
ATOM 672 O O . SER A 1 87 ? 13.031 -0.954 -1.578 1.00 75.44 87 SER A O 1
ATOM 674 N N . PHE A 1 88 ? 13.807 1.024 -2.314 1.00 75.56 88 PHE A N 1
ATOM 675 C CA . PHE A 1 88 ? 14.515 0.468 -3.457 1.00 75.56 88 PHE A CA 1
ATOM 676 C C . PHE A 1 88 ? 16.014 0.422 -3.150 1.00 75.56 88 PHE A C 1
ATOM 678 O O . PHE A 1 88 ? 16.584 1.428 -2.707 1.00 75.56 88 PHE A O 1
ATOM 685 N N . PRO A 1 89 ? 16.686 -0.720 -3.374 1.00 71.31 89 PRO A N 1
ATOM 686 C CA . PRO A 1 89 ? 18.126 -0.804 -3.200 1.00 71.31 89 PRO A CA 1
ATOM 687 C C . PRO A 1 89 ? 18.868 0.191 -4.100 1.00 71.31 89 PRO A C 1
ATOM 689 O O . PRO A 1 89 ? 18.465 0.465 -5.230 1.00 71.31 89 PRO A O 1
ATOM 692 N N . SER A 1 90 ? 20.005 0.701 -3.625 1.00 68.12 90 SER A N 1
ATOM 693 C CA . SER A 1 90 ? 20.795 1.719 -4.335 1.00 68.12 90 SER A CA 1
ATOM 694 C C . SER A 1 90 ? 21.284 1.275 -5.718 1.00 68.12 90 SER A C 1
ATOM 696 O O . SER A 1 90 ? 21.497 2.123 -6.586 1.00 68.12 90 SER A O 1
ATOM 698 N N . TYR A 1 91 ? 21.428 -0.035 -5.932 1.00 71.81 91 TYR A N 1
ATOM 699 C CA . TYR A 1 91 ? 21.833 -0.639 -7.201 1.00 71.81 91 TYR A CA 1
ATOM 700 C C . TYR A 1 91 ? 20.699 -0.744 -8.237 1.00 71.81 91 TYR A C 1
ATOM 702 O O . TYR A 1 91 ? 20.965 -1.110 -9.375 1.00 71.81 91 TYR A O 1
ATOM 710 N N . VAL A 1 92 ? 19.453 -0.403 -7.882 1.00 69.81 92 VAL A N 1
ATOM 711 C CA . VAL A 1 92 ? 18.303 -0.372 -8.814 1.00 69.81 92 VAL A CA 1
ATOM 712 C C . VAL A 1 92 ? 18.246 0.953 -9.597 1.00 69.81 92 VAL A C 1
ATOM 714 O O . VAL A 1 92 ? 17.346 1.186 -10.398 1.00 69.81 92 VAL A O 1
ATOM 717 N N . ASN A 1 93 ? 19.224 1.844 -9.407 1.00 67.56 93 ASN A N 1
ATOM 718 C CA . ASN A 1 93 ? 19.330 3.062 -10.200 1.00 67.56 93 ASN A CA 1
ATOM 719 C C . ASN A 1 93 ? 19.938 2.749 -11.578 1.00 67.56 93 ASN A C 1
ATOM 721 O O . ASN A 1 93 ? 21.099 2.339 -11.641 1.00 67.56 93 ASN A O 1
ATOM 725 N N . PRO A 1 94 ? 19.200 2.959 -12.681 1.00 65.56 94 PRO A N 1
ATOM 726 C CA . PRO A 1 94 ? 19.731 2.721 -14.014 1.00 65.56 94 PRO A CA 1
ATOM 727 C C . PRO A 1 94 ? 20.909 3.657 -14.306 1.00 65.56 94 PRO A C 1
ATOM 729 O O . PRO A 1 94 ? 20.896 4.840 -13.955 1.00 65.56 94 PRO A O 1
ATOM 732 N N . ILE A 1 95 ? 21.931 3.108 -14.961 1.00 64.12 95 ILE A N 1
ATOM 733 C CA . ILE A 1 95 ? 23.133 3.835 -15.371 1.00 64.12 95 ILE A CA 1
ATOM 734 C C . ILE A 1 95 ? 22.791 4.604 -16.651 1.00 64.12 95 ILE A C 1
ATOM 736 O O . ILE A 1 95 ? 22.750 4.036 -17.737 1.00 64.12 95 ILE A O 1
ATOM 740 N N . GLY A 1 96 ? 22.503 5.897 -16.521 1.00 66.69 96 GLY A N 1
ATOM 741 C CA . GLY A 1 96 ? 22.203 6.769 -17.653 1.00 66.69 96 GLY A CA 1
ATOM 742 C C . GLY A 1 96 ? 21.887 8.195 -17.212 1.00 66.69 96 GLY A C 1
ATOM 743 O O . GLY A 1 96 ? 21.338 8.421 -16.133 1.00 66.69 96 GLY A O 1
ATOM 744 N N . ASN A 1 97 ? 22.242 9.169 -18.048 1.00 65.62 97 ASN A N 1
ATOM 745 C CA . ASN A 1 97 ? 21.900 10.570 -17.808 1.00 65.62 97 ASN A CA 1
ATOM 746 C C . ASN A 1 97 ? 20.410 10.806 -18.134 1.00 65.62 97 ASN A C 1
ATOM 748 O O . ASN A 1 97 ? 19.895 10.233 -19.089 1.00 65.62 97 ASN A O 1
ATOM 752 N N . ASN A 1 98 ? 19.733 11.676 -17.372 1.00 67.94 98 ASN A N 1
ATOM 753 C CA . ASN A 1 98 ? 18.356 12.148 -17.622 1.00 67.94 98 ASN A CA 1
ATOM 754 C C . ASN A 1 98 ? 17.228 11.095 -17.575 1.00 67.94 98 ASN A C 1
ATOM 756 O O . ASN A 1 98 ? 16.231 11.222 -18.282 1.00 67.94 98 ASN A O 1
ATOM 760 N N . ILE A 1 99 ? 17.338 10.076 -16.722 1.00 77.06 99 ILE A N 1
ATOM 761 C CA . ILE A 1 99 ? 16.236 9.127 -16.504 1.00 77.06 99 ILE A CA 1
ATOM 762 C C . ILE A 1 99 ? 15.235 9.745 -15.526 1.00 77.06 99 ILE A C 1
ATOM 764 O O . ILE A 1 99 ? 15.548 9.918 -14.346 1.00 77.06 99 ILE A O 1
ATOM 768 N N . SER A 1 100 ? 14.033 10.069 -16.010 1.00 83.56 100 SER A N 1
ATOM 769 C CA . SER A 1 100 ? 12.931 10.511 -15.155 1.00 83.56 100 SER A CA 1
ATOM 770 C C . SER A 1 100 ? 12.474 9.362 -14.264 1.00 83.56 100 SER A C 1
ATOM 772 O O . SER A 1 100 ? 12.233 8.257 -14.754 1.00 83.56 100 SER A O 1
ATOM 774 N N . ARG A 1 101 ? 12.320 9.622 -12.968 1.00 86.50 101 ARG A N 1
ATOM 775 C CA . ARG A 1 101 ? 11.763 8.662 -12.010 1.00 86.50 101 ARG A CA 1
ATOM 776 C C . ARG A 1 101 ? 10.541 9.291 -11.386 1.00 86.50 101 ARG A C 1
ATOM 778 O O . ARG A 1 101 ? 10.559 10.473 -11.049 1.00 86.50 101 ARG A O 1
ATOM 785 N N . ARG A 1 102 ? 9.497 8.491 -11.239 1.00 90.19 102 ARG A N 1
ATOM 786 C CA . ARG A 1 102 ? 8.237 8.930 -10.668 1.00 90.19 102 ARG A CA 1
ATOM 787 C C . ARG A 1 102 ? 7.780 7.929 -9.635 1.00 90.19 102 ARG A C 1
ATOM 789 O O . ARG A 1 102 ? 7.744 6.732 -9.904 1.00 90.19 102 ARG A O 1
ATOM 796 N N . GLU A 1 103 ? 7.401 8.444 -8.481 1.00 89.62 103 GLU A N 1
ATOM 797 C CA . GLU A 1 103 ? 6.789 7.669 -7.416 1.00 89.62 103 GLU A CA 1
ATOM 798 C C . GLU A 1 103 ? 5.312 8.005 -7.339 1.00 89.62 103 GLU A C 1
ATOM 800 O O . GLU A 1 103 ? 4.924 9.175 -7.392 1.00 89.62 103 GLU A O 1
ATOM 805 N N . LYS A 1 104 ? 4.488 6.963 -7.219 1.00 92.44 104 LYS A N 1
ATOM 806 C CA . LYS A 1 104 ? 3.045 7.097 -7.088 1.00 92.44 104 LYS A CA 1
ATOM 807 C 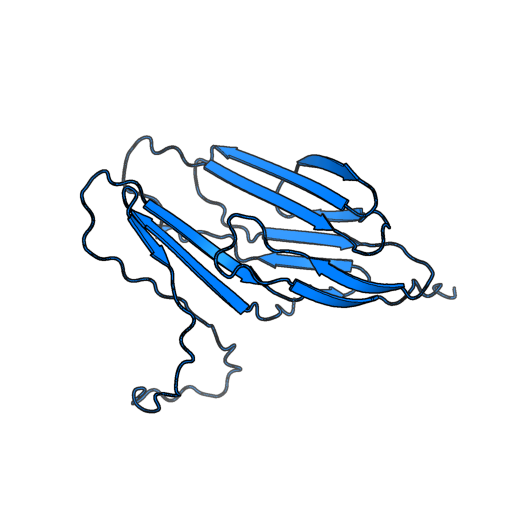C . LYS A 1 104 ? 2.525 6.160 -6.011 1.00 92.44 104 LYS A C 1
ATOM 809 O O . LYS A 1 104 ? 2.821 4.970 -6.030 1.00 92.44 104 LYS A O 1
ATOM 814 N N . ILE A 1 105 ? 1.729 6.698 -5.096 1.00 93.31 105 ILE A N 1
ATOM 815 C CA . ILE A 1 105 ? 1.033 5.937 -4.062 1.00 93.31 105 ILE A CA 1
ATOM 816 C C . ILE A 1 105 ? -0.453 6.254 -4.167 1.00 93.31 105 ILE A C 1
ATOM 818 O O . ILE A 1 105 ? -0.847 7.420 -4.180 1.00 93.31 105 ILE A O 1
ATOM 822 N N . HIS A 1 106 ? -1.275 5.209 -4.194 1.00 94.12 106 HIS A N 1
ATOM 823 C CA . HIS A 1 106 ? -2.711 5.305 -3.966 1.00 94.12 106 HIS A CA 1
ATOM 824 C C . HIS A 1 106 ? -3.067 4.454 -2.759 1.00 94.12 106 HIS A C 1
ATOM 826 O O . HIS A 1 106 ? -2.678 3.291 -2.683 1.00 94.12 106 HIS A O 1
ATOM 832 N N . LEU A 1 107 ? -3.815 5.034 -1.828 1.00 93.50 107 LEU A N 1
ATOM 833 C CA . LEU A 1 107 ? -4.258 4.346 -0.628 1.00 93.50 107 LEU A CA 1
ATOM 834 C C . LEU A 1 107 ? -5.768 4.490 -0.503 1.00 93.50 107 LEU A C 1
ATOM 836 O O . LEU A 1 107 ? -6.267 5.599 -0.339 1.00 93.50 107 LEU A O 1
ATOM 840 N N . ASN A 1 108 ? -6.475 3.366 -0.518 1.00 92.19 108 ASN A N 1
ATOM 841 C CA . ASN A 1 108 ? -7.908 3.308 -0.263 1.00 92.19 108 ASN A CA 1
ATOM 842 C C . ASN A 1 108 ? -8.129 2.640 1.091 1.00 92.19 108 ASN A C 1
ATOM 844 O O . ASN A 1 108 ? -7.737 1.493 1.287 1.00 92.19 108 ASN A O 1
ATOM 848 N N . VAL A 1 109 ? -8.757 3.352 2.021 1.00 91.25 109 VAL A N 1
ATOM 849 C CA . VAL A 1 109 ? -9.090 2.833 3.349 1.00 91.25 109 VAL A CA 1
ATOM 850 C C . VAL A 1 109 ? -10.597 2.676 3.423 1.00 91.25 109 VAL A C 1
ATOM 852 O O . VAL A 1 109 ? -11.321 3.654 3.255 1.00 91.25 109 VAL A O 1
ATOM 855 N N . ASN A 1 110 ? -11.059 1.456 3.679 1.00 87.56 110 ASN A N 1
ATOM 856 C CA . ASN A 1 110 ? -12.458 1.143 3.939 1.00 87.56 110 ASN A CA 1
ATOM 857 C C . ASN A 1 110 ? -12.566 0.572 5.356 1.00 87.56 110 ASN A C 1
ATOM 859 O O . ASN A 1 110 ? -11.891 -0.401 5.685 1.00 87.56 110 ASN A O 1
ATOM 863 N N . SER A 1 111 ? -13.382 1.195 6.202 1.00 81.25 111 SER A N 1
ATOM 864 C CA . SER A 1 111 ? -13.584 0.770 7.586 1.00 81.25 111 SER A CA 1
ATOM 865 C C . SER A 1 111 ? -14.495 -0.448 7.721 1.00 81.25 111 SER A C 1
ATOM 867 O O . SER A 1 111 ? -14.532 -1.055 8.788 1.00 81.25 111 SER A O 1
ATOM 869 N N . GLY A 1 112 ? -15.269 -0.783 6.684 1.00 77.12 112 GLY A N 1
ATOM 870 C CA . GLY A 1 112 ? -16.304 -1.820 6.708 1.00 77.12 112 GLY A CA 1
ATOM 871 C C . GLY A 1 112 ? -17.529 -1.467 7.564 1.00 77.12 112 GLY A C 1
ATOM 872 O O . GLY A 1 112 ? -18.605 -2.005 7.326 1.00 77.12 112 GLY A O 1
ATOM 873 N N . SER A 1 113 ? -17.391 -0.541 8.517 1.00 73.56 113 SER A N 1
ATOM 874 C CA . SER A 1 113 ? -18.405 -0.197 9.515 1.00 73.56 113 SER A CA 1
ATOM 875 C C . SER A 1 113 ? -19.309 0.972 9.136 1.00 73.56 113 SER A C 1
ATOM 877 O O . SER A 1 113 ? -20.211 1.329 9.888 1.00 73.56 113 SER A O 1
ATOM 879 N N . GLY A 1 114 ? -19.030 1.635 8.012 1.00 77.62 114 GLY A N 1
ATOM 880 C CA . GLY A 1 114 ? -19.648 2.916 7.661 1.00 77.62 114 GLY A CA 1
ATOM 881 C C . GLY A 1 114 ? -19.140 4.098 8.501 1.00 77.62 114 GLY A C 1
ATOM 882 O O . GLY A 1 114 ? -19.390 5.245 8.139 1.00 77.62 114 GLY A O 1
ATOM 883 N N . ILE A 1 115 ? -18.374 3.846 9.569 1.00 82.19 115 ILE A N 1
ATOM 884 C CA . ILE A 1 115 ? -17.735 4.881 10.387 1.00 82.19 115 ILE A CA 1
ATOM 885 C C . ILE A 1 115 ? -16.502 5.386 9.652 1.00 82.19 115 ILE A C 1
ATOM 887 O O . ILE A 1 115 ? -15.665 4.599 9.205 1.00 82.19 115 ILE A O 1
ATOM 891 N N . GLU A 1 116 ? -16.371 6.700 9.528 1.00 84.38 116 GLU A N 1
ATOM 892 C CA . GLU A 1 116 ? -15.252 7.281 8.800 1.00 84.38 116 GLU A CA 1
ATOM 893 C C . GLU A 1 116 ? -13.909 7.039 9.510 1.00 84.38 116 GLU A C 1
ATOM 895 O O . GLU A 1 116 ? -13.754 7.369 10.692 1.00 84.38 116 GLU A O 1
ATOM 900 N N . PRO A 1 117 ? -12.901 6.501 8.802 1.00 89.56 117 PRO A N 1
ATOM 901 C CA . PRO A 1 117 ? -11.568 6.347 9.361 1.00 89.56 117 PRO A CA 1
ATOM 902 C C . PRO A 1 117 ? -10.889 7.714 9.542 1.00 89.56 117 PRO A C 1
ATOM 904 O O . PRO A 1 117 ? -10.932 8.590 8.673 1.00 89.56 117 PRO A O 1
ATOM 907 N N . THR A 1 118 ? -10.201 7.878 10.671 1.00 90.50 118 THR A N 1
ATOM 908 C CA . THR A 1 118 ? -9.375 9.053 10.973 1.00 90.50 118 THR A CA 1
ATOM 909 C C . THR A 1 118 ? -7.903 8.700 10.806 1.00 90.50 118 THR A C 1
ATOM 911 O O . THR A 1 118 ? -7.385 7.844 11.522 1.00 90.50 118 THR A O 1
ATOM 914 N N . CYS A 1 119 ? -7.219 9.368 9.877 1.00 92.19 119 CYS A N 1
ATOM 915 C CA . CYS A 1 119 ? -5.779 9.215 9.668 1.00 92.19 119 CYS A CA 1
ATOM 916 C C . CYS A 1 119 ? -5.000 9.707 10.900 1.00 92.19 119 CYS A C 1
ATOM 918 O O . CYS A 1 119 ? -5.308 10.768 11.445 1.00 92.19 119 CYS A O 1
ATOM 920 N N . LYS A 1 120 ? -3.991 8.946 11.336 1.00 93.12 120 LYS A N 1
ATOM 921 C CA . LYS A 1 120 ? -3.137 9.294 12.483 1.00 93.12 120 LYS A CA 1
ATOM 922 C C . LYS A 1 120 ? -1.716 9.622 12.065 1.00 93.12 120 LYS A C 1
ATOM 924 O O . LYS A 1 120 ? -1.215 10.682 12.424 1.00 93.12 120 LYS A O 1
ATOM 929 N N . ALA A 1 121 ? -1.081 8.735 11.306 1.00 92.88 121 ALA A N 1
ATOM 930 C CA . ALA A 1 121 ? 0.291 8.927 10.866 1.00 92.88 121 ALA A CA 1
ATOM 931 C C . ALA A 1 121 ? 0.492 8.443 9.432 1.00 92.88 121 ALA A C 1
ATOM 933 O O . ALA A 1 121 ? -0.062 7.427 9.010 1.00 92.88 121 ALA A O 1
ATOM 934 N N . THR A 1 122 ? 1.335 9.168 8.701 1.00 94.88 122 THR A N 1
ATOM 935 C CA . THR A 1 122 ? 1.747 8.838 7.338 1.00 94.88 122 THR A CA 1
ATOM 936 C C . THR A 1 122 ? 3.240 9.092 7.197 1.00 94.88 122 THR A C 1
ATOM 938 O O . THR A 1 122 ? 3.743 10.142 7.586 1.00 94.88 122 THR A O 1
ATOM 941 N N . THR A 1 123 ? 3.956 8.148 6.603 1.00 93.56 123 THR A N 1
ATOM 942 C CA . THR A 1 123 ? 5.386 8.308 6.267 1.00 93.56 123 THR A CA 1
ATOM 943 C C . THR A 1 123 ? 5.618 9.138 5.004 1.00 93.56 123 THR A C 1
ATOM 945 O O . THR A 1 123 ? 6.690 9.709 4.834 1.00 93.56 123 THR A O 1
ATOM 948 N N . HIS A 1 124 ? 4.615 9.210 4.128 1.00 92.56 124 HIS A N 1
ATOM 949 C CA . HIS A 1 124 ? 4.654 9.921 2.851 1.00 92.56 124 HIS A CA 1
ATOM 950 C C . HIS A 1 124 ? 3.612 11.054 2.856 1.00 92.56 124 HIS A C 1
ATOM 952 O O . HIS A 1 124 ? 2.597 10.927 3.547 1.00 92.56 124 HIS A O 1
ATOM 958 N N . PRO A 1 125 ? 3.825 12.155 2.109 1.00 93.06 125 PRO A N 1
ATOM 959 C CA . PRO A 1 125 ? 2.926 13.310 2.092 1.00 93.06 125 PRO A CA 1
ATOM 960 C C . PRO A 1 125 ? 1.674 13.025 1.245 1.00 93.06 125 PRO A C 1
ATOM 962 O O . PRO A 1 125 ? 1.517 13.514 0.125 1.00 93.06 125 PRO A O 1
ATOM 965 N N . LEU A 1 126 ? 0.793 12.191 1.791 1.00 95.19 126 LEU A N 1
ATOM 966 C CA . LEU A 1 126 ? -0.463 11.784 1.180 1.00 95.19 126 LEU A CA 1
ATOM 967 C C . LEU A 1 126 ? -1.468 12.947 1.154 1.00 95.19 126 LEU A C 1
ATOM 969 O O . LEU A 1 126 ? -1.684 13.622 2.159 1.00 95.19 126 LEU A O 1
ATOM 973 N N . LYS A 1 127 ? -2.121 13.154 0.008 1.00 95.56 127 LYS A N 1
ATOM 974 C CA . LYS A 1 127 ? -3.230 14.099 -0.172 1.00 95.56 127 LYS A CA 1
ATOM 975 C C . LYS A 1 127 ? -4.546 13.341 -0.226 1.00 95.56 127 LYS A C 1
ATOM 977 O O . LYS A 1 127 ? -4.668 12.389 -0.995 1.00 95.56 127 LYS A O 1
ATOM 982 N N . GLU A 1 128 ? -5.528 13.763 0.561 1.00 95.12 128 GLU A N 1
ATOM 983 C CA . GLU A 1 128 ? -6.886 13.220 0.477 1.00 95.12 128 GLU A CA 1
ATOM 984 C C . GLU A 1 128 ? -7.511 13.582 -0.877 1.00 95.12 128 GLU A C 1
ATOM 986 O O . GLU A 1 128 ? -7.437 14.729 -1.316 1.00 95.12 128 GLU A O 1
ATOM 991 N N . VAL A 1 129 ? -8.087 12.589 -1.555 1.00 94.75 129 VAL A N 1
ATOM 992 C CA . VAL A 1 129 ? -8.683 12.733 -2.895 1.00 94.75 129 VAL A CA 1
ATOM 993 C C . VAL A 1 129 ? -10.201 12.649 -2.834 1.00 94.75 129 VAL A C 1
ATOM 995 O O . VAL A 1 129 ? -10.897 13.377 -3.535 1.00 94.75 129 VAL A O 1
ATOM 998 N N . ARG A 1 130 ? -10.722 11.729 -2.019 1.00 92.75 130 ARG A N 1
ATOM 999 C CA . ARG A 1 130 ? -12.158 11.469 -1.881 1.00 92.75 130 ARG A CA 1
ATOM 1000 C C . ARG A 1 130 ? -12.463 10.895 -0.506 1.00 92.75 130 ARG A C 1
ATOM 1002 O O . ARG A 1 130 ? -11.653 10.161 0.064 1.00 92.75 130 ARG A O 1
ATOM 1009 N N . ARG A 1 131 ? -13.668 11.194 -0.033 1.00 91.00 131 ARG A N 1
ATOM 1010 C CA . ARG A 1 131 ? -14.235 10.713 1.223 1.00 91.00 131 ARG A CA 1
ATOM 1011 C C . ARG A 1 131 ? -15.699 10.359 1.002 1.00 91.00 131 ARG A C 1
ATOM 1013 O O . ARG A 1 131 ? -16.443 11.132 0.402 1.00 91.00 131 ARG A O 1
ATOM 1020 N N . HIS A 1 132 ? -16.081 9.179 1.466 1.00 85.12 132 HIS A N 1
ATOM 1021 C CA . HIS A 1 132 ? -17.443 8.654 1.448 1.00 85.12 132 HIS A CA 1
ATOM 1022 C C . HIS A 1 132 ? -17.727 7.965 2.788 1.00 85.12 132 HIS A C 1
ATOM 1024 O O . HIS A 1 132 ? -16.813 7.743 3.581 1.00 85.12 132 HIS A O 1
ATOM 1030 N N . THR A 1 133 ? -18.979 7.584 3.038 1.00 83.69 133 THR A N 1
ATOM 1031 C CA . THR A 1 133 ? -19.372 6.862 4.257 1.00 83.69 133 THR A CA 1
ATOM 1032 C C . THR A 1 133 ? -18.502 5.617 4.459 1.00 83.69 133 THR A C 1
ATOM 1034 O O . THR A 1 133 ? -18.529 4.693 3.650 1.00 83.69 133 THR A O 1
ATOM 1037 N N . GLY A 1 134 ? -17.692 5.616 5.520 1.00 83.50 134 GLY A N 1
ATOM 1038 C CA . GLY A 1 134 ? -16.766 4.528 5.848 1.00 83.50 134 GLY A CA 1
ATOM 1039 C C . GLY A 1 134 ? -15.517 4.405 4.964 1.00 83.50 134 GLY A C 1
ATOM 1040 O O . GLY A 1 134 ? -14.709 3.509 5.199 1.00 83.50 134 GLY A O 1
ATOM 1041 N N . GLN A 1 135 ? -15.309 5.281 3.977 1.00 89.31 135 GLN A N 1
ATOM 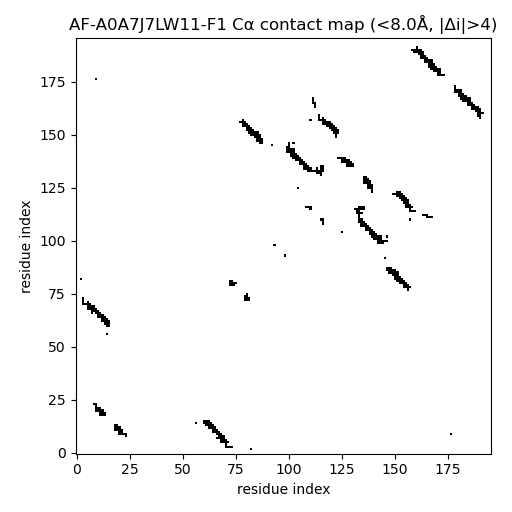1042 C CA . GLN A 1 135 ? -14.177 5.193 3.050 1.00 89.31 135 GLN A CA 1
ATOM 1043 C C . GLN A 1 135 ? -13.442 6.527 2.896 1.00 89.31 135 GLN A C 1
ATOM 1045 O O . GLN A 1 135 ? -14.049 7.578 2.705 1.00 89.31 135 GLN A O 1
ATOM 1050 N N . VAL A 1 136 ? -12.114 6.474 2.868 1.00 92.75 136 VAL A N 1
ATOM 1051 C CA . VAL A 1 136 ? -11.266 7.602 2.464 1.00 92.75 136 VAL A CA 1
ATOM 1052 C C . VAL A 1 136 ? -10.203 7.119 1.485 1.00 92.75 136 VAL A C 1
ATOM 1054 O O . VAL A 1 136 ? -9.681 6.010 1.619 1.00 92.75 136 VAL A O 1
ATOM 1057 N N . CYS A 1 137 ? -9.876 7.944 0.497 1.00 93.50 137 CYS A N 1
ATOM 1058 C CA . CYS A 1 137 ? -8.808 7.656 -0.450 1.00 93.50 137 CYS A CA 1
ATOM 1059 C C . CYS A 1 137 ? -7.774 8.775 -0.448 1.00 93.50 137 CYS A C 1
ATOM 1061 O O . CYS A 1 137 ? -8.116 9.960 -0.469 1.00 93.50 137 CYS A O 1
ATOM 1063 N N . PHE A 1 138 ? -6.510 8.381 -0.509 1.00 95.81 138 PHE A N 1
ATOM 1064 C CA . PHE A 1 138 ? -5.370 9.273 -0.576 1.00 95.81 138 PHE A CA 1
ATOM 1065 C C . PHE A 1 138 ? -4.515 8.992 -1.806 1.00 95.81 138 PHE A C 1
ATOM 1067 O O . PHE A 1 138 ? -4.489 7.876 -2.331 1.00 95.81 138 PHE A O 1
ATOM 1074 N N . SER A 1 139 ? -3.768 10.006 -2.230 1.00 96.38 139 SER A N 1
ATOM 1075 C CA . SER A 1 139 ? -2.793 9.894 -3.306 1.00 96.38 139 SER A CA 1
ATOM 1076 C C . SER A 1 139 ? -1.513 10.663 -3.006 1.00 96.38 139 SER A C 1
ATOM 1078 O O . SER A 1 139 ? -1.513 11.665 -2.291 1.00 96.38 139 SER A O 1
ATOM 1080 N N . TYR A 1 140 ? -0.418 10.197 -3.584 1.00 94.62 140 TYR A N 1
ATOM 1081 C CA . TYR A 1 140 ? 0.844 10.912 -3.683 1.00 94.62 140 TYR A CA 1
ATOM 1082 C C . TYR A 1 140 ? 1.432 10.629 -5.061 1.00 94.62 140 TYR A C 1
ATOM 1084 O O . TYR A 1 140 ? 1.428 9.485 -5.509 1.00 94.62 140 TYR A O 1
ATOM 1092 N N . GLU A 1 141 ? 1.910 11.668 -5.736 1.00 94.94 141 GLU A N 1
ATOM 1093 C CA . GLU A 1 141 ? 2.638 11.559 -6.996 1.00 94.94 141 GLU A CA 1
ATOM 1094 C C . GLU A 1 141 ? 3.745 12.614 -6.996 1.00 94.94 141 GLU A C 1
ATOM 1096 O O . GLU A 1 141 ? 3.483 13.786 -6.704 1.00 94.94 141 GLU A O 1
ATOM 1101 N N . ALA A 1 142 ? 4.976 12.197 -7.282 1.00 92.06 142 ALA A N 1
ATOM 1102 C CA . ALA A 1 142 ? 6.121 13.091 -7.393 1.00 92.06 142 ALA A CA 1
ATOM 1103 C C . ALA A 1 142 ? 7.145 12.556 -8.396 1.00 92.06 142 ALA A C 1
ATOM 1105 O O . ALA A 1 142 ? 7.424 11.356 -8.434 1.00 92.06 142 ALA A O 1
ATOM 1106 N N . ASP A 1 143 ? 7.747 13.462 -9.164 1.00 91.75 143 ASP A N 1
ATOM 1107 C CA . ASP A 1 143 ? 8.980 13.165 -9.886 1.00 91.75 143 ASP A CA 1
ATOM 1108 C C . ASP A 1 143 ? 10.153 13.257 -8.894 1.00 91.75 143 ASP A C 1
ATOM 1110 O O . ASP A 1 143 ? 10.316 14.262 -8.196 1.00 91.75 143 ASP A O 1
ATOM 1114 N N . VAL A 1 144 ? 10.955 12.196 -8.797 1.00 86.12 144 VAL A N 1
ATOM 1115 C CA . VAL A 1 144 ? 12.006 12.053 -7.780 1.00 86.12 144 VAL A CA 1
ATOM 1116 C C . VAL A 1 144 ? 13.386 11.931 -8.416 1.00 86.12 144 VAL A C 1
ATOM 1118 O O . VAL A 1 144 ? 13.575 11.295 -9.450 1.00 86.12 144 VAL A O 1
ATOM 1121 N N . SER A 1 145 ? 14.398 12.526 -7.784 1.00 83.25 145 SER A N 1
ATOM 1122 C CA . SER A 1 145 ? 15.795 12.398 -8.224 1.00 83.25 145 SER A CA 1
ATOM 1123 C C . SER A 1 145 ? 16.454 11.102 -7.744 1.00 83.25 145 SER A C 1
ATOM 1125 O O . SER A 1 145 ? 17.482 10.697 -8.285 1.00 83.25 145 SER A O 1
ATOM 1127 N N . MET A 1 146 ? 15.872 10.443 -6.741 1.00 82.69 146 MET A N 1
ATOM 1128 C CA . MET A 1 146 ? 16.266 9.148 -6.190 1.00 82.69 146 MET A CA 1
ATOM 1129 C C . MET A 1 146 ? 15.040 8.450 -5.608 1.00 82.69 146 MET A C 1
ATOM 1131 O O . MET A 1 146 ? 14.136 9.122 -5.124 1.00 82.69 146 MET A O 1
ATOM 1135 N N . TRP A 1 147 ? 15.029 7.119 -5.651 1.00 83.56 147 TRP A N 1
ATOM 1136 C CA . TRP A 1 147 ?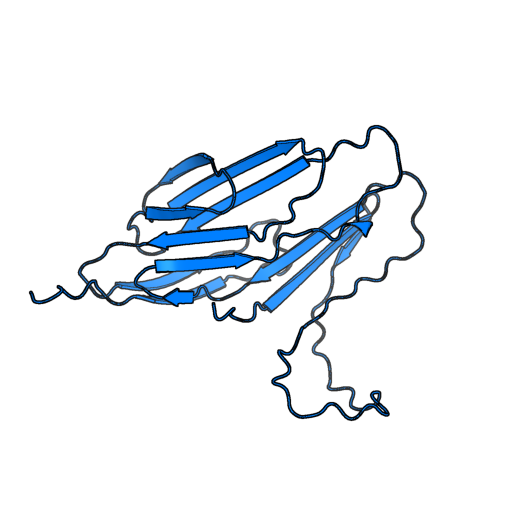 13.961 6.333 -5.043 1.00 83.56 147 TRP A CA 1
ATOM 1137 C C . TRP A 1 147 ? 13.909 6.514 -3.521 1.00 83.56 147 TRP A C 1
ATOM 1139 O O . TRP A 1 147 ? 14.946 6.713 -2.871 1.00 83.56 147 TRP A O 1
ATOM 1149 N N . SER A 1 148 ? 12.710 6.390 -2.957 1.00 81.69 148 SER A N 1
ATOM 1150 C CA . SER A 1 148 ? 12.457 6.414 -1.526 1.00 81.69 148 SER A CA 1
ATOM 1151 C C . SER A 1 148 ? 13.289 5.346 -0.825 1.00 81.69 148 SER A C 1
ATOM 1153 O O . SER A 1 148 ? 13.430 4.200 -1.264 1.00 81.69 148 SER A O 1
ATOM 1155 N N . ARG A 1 149 ? 13.869 5.754 0.301 1.00 84.88 149 ARG A N 1
ATOM 1156 C CA . ARG A 1 149 ? 14.597 4.879 1.228 1.00 84.88 149 ARG A CA 1
ATOM 1157 C C . ARG A 1 149 ? 13.777 4.592 2.482 1.00 84.88 149 ARG A C 1
ATOM 1159 O O . ARG A 1 149 ? 14.296 4.006 3.428 1.00 84.88 149 ARG A O 1
ATOM 1166 N N . THR A 1 150 ? 12.524 5.031 2.491 1.00 87.31 150 THR A N 1
ATOM 1167 C CA . THR A 1 150 ? 11.635 4.977 3.642 1.00 87.31 150 THR A CA 1
ATOM 1168 C C . THR A 1 150 ? 10.509 4.007 3.342 1.00 87.31 150 THR A C 1
ATOM 1170 O O . THR A 1 150 ? 9.813 4.145 2.341 1.00 87.31 150 THR A O 1
ATOM 1173 N N . ASN A 1 151 ? 10.305 3.039 4.233 1.00 89.81 151 ASN A N 1
ATOM 1174 C CA . ASN A 1 151 ? 9.164 2.136 4.137 1.00 89.81 151 ASN A CA 1
ATOM 1175 C C . ASN A 1 151 ? 7.848 2.917 4.179 1.00 89.81 151 ASN A C 1
ATOM 1177 O O . ASN A 1 151 ? 7.735 3.953 4.840 1.00 89.81 151 ASN A O 1
ATOM 1181 N N . PHE A 1 152 ? 6.831 2.400 3.504 1.00 91.31 152 PHE A N 1
ATOM 1182 C CA . PHE A 1 152 ? 5.508 2.982 3.557 1.00 91.31 152 PHE A CA 1
ATOM 1183 C C . PHE A 1 152 ? 4.834 2.581 4.869 1.00 91.31 152 PHE A C 1
ATOM 1185 O O . PHE A 1 152 ? 4.429 1.441 5.055 1.00 91.31 152 PHE A O 1
ATOM 1192 N N . GLY A 1 153 ? 4.724 3.533 5.785 1.00 92.62 153 GLY A N 1
ATOM 1193 C CA . GLY A 1 153 ? 3.909 3.454 6.991 1.00 92.62 153 GLY A CA 1
ATOM 1194 C C . GLY A 1 153 ? 2.652 4.320 6.896 1.00 92.62 153 GLY A C 1
ATOM 1195 O O . GLY A 1 153 ? 2.734 5.491 6.500 1.00 92.62 153 GLY A O 1
ATOM 1196 N N . PHE A 1 154 ? 1.520 3.753 7.307 1.00 94.44 154 PHE A N 1
ATOM 1197 C CA . PHE A 1 154 ? 0.223 4.413 7.433 1.00 94.44 154 PHE A CA 1
ATOM 1198 C C . PHE A 1 154 ? -0.522 3.893 8.667 1.00 94.44 154 PHE A C 1
ATOM 1200 O O . PHE A 1 154 ? -0.517 2.689 8.928 1.00 94.44 154 PHE A O 1
ATOM 1207 N N . SER A 1 155 ? -1.201 4.769 9.407 1.00 93.88 155 SER A N 1
ATOM 1208 C CA . SER A 1 155 ? -2.099 4.350 10.483 1.00 93.88 155 SER A CA 1
ATOM 1209 C C . SER A 1 155 ? -3.384 5.163 10.547 1.00 93.88 155 SER A C 1
ATOM 1211 O O . SER A 1 155 ? -3.421 6.355 10.225 1.00 93.88 155 SER A O 1
ATOM 1213 N N . TYR A 1 156 ? -4.451 4.502 10.989 1.00 92.69 156 TYR A N 1
ATOM 1214 C CA . TYR A 1 156 ? -5.772 5.098 11.133 1.00 92.69 156 TYR A CA 1
ATOM 1215 C C . TYR A 1 156 ? -6.535 4.505 12.317 1.00 92.69 156 TYR A C 1
ATOM 1217 O O . TYR A 1 156 ? -6.257 3.398 12.774 1.00 92.69 156 TYR A O 1
ATOM 1225 N N . THR A 1 157 ? -7.527 5.243 12.804 1.00 89.62 157 THR A N 1
ATOM 1226 C CA . THR A 1 157 ? -8.464 4.780 13.832 1.00 89.62 157 THR A CA 1
ATOM 1227 C C . THR A 1 157 ? -9.887 4.817 13.314 1.00 89.62 157 THR A C 1
ATOM 1229 O O . THR A 1 157 ? -10.224 5.627 12.450 1.00 89.62 157 THR A O 1
ATOM 1232 N N . ILE A 1 158 ? -10.729 3.977 13.900 1.00 84.56 158 ILE A N 1
ATOM 1233 C CA . ILE A 1 158 ? -12.180 4.033 13.768 1.00 84.56 158 ILE A CA 1
ATOM 1234 C C . ILE A 1 158 ? -12.693 4.235 15.191 1.00 84.56 158 ILE A C 1
ATOM 1236 O O . ILE A 1 158 ? -12.428 3.398 16.050 1.00 84.56 158 ILE A O 1
ATOM 1240 N N . SER A 1 159 ? -13.346 5.362 15.463 1.00 75.19 159 SER A N 1
ATOM 1241 C CA . SER A 1 159 ? -13.896 5.630 16.793 1.00 75.19 159 SER A CA 1
ATOM 1242 C C . SER A 1 159 ? -15.284 5.008 16.896 1.00 75.19 159 SER A C 1
ATOM 1244 O O . SER A 1 159 ? -16.188 5.410 16.169 1.00 75.19 159 SER A O 1
ATOM 1246 N N . SER A 1 160 ? -15.448 4.035 17.788 1.00 70.19 160 SER A N 1
ATOM 1247 C CA . SER A 1 160 ? -16.754 3.510 18.188 1.00 70.19 160 SER A CA 1
ATOM 1248 C C . SER A 1 160 ? -16.751 3.253 19.690 1.00 70.19 160 SER A C 1
ATOM 1250 O O . SER A 1 160 ? -15.766 2.741 20.228 1.00 70.19 160 SER A O 1
ATOM 1252 N N . ASP A 1 161 ? -17.834 3.623 20.367 1.00 71.56 161 ASP A N 1
ATOM 1253 C CA . ASP A 1 161 ? -18.036 3.333 21.791 1.00 71.56 161 ASP A CA 1
ATOM 1254 C C . ASP A 1 161 ? -18.523 1.888 22.007 1.00 71.56 161 ASP A C 1
ATOM 1256 O O . ASP A 1 161 ? -18.434 1.346 23.106 1.00 71.56 161 ASP A O 1
ATOM 1260 N N . GLU A 1 162 ? -18.985 1.229 20.943 1.00 74.62 162 GLU A N 1
ATOM 1261 C CA . GLU A 1 162 ? -19.535 -0.122 20.975 1.00 74.62 162 GLU A CA 1
ATOM 1262 C C . GLU A 1 162 ? -18.580 -1.127 20.324 1.00 74.62 162 GLU A C 1
ATOM 1264 O O . GLU A 1 162 ? -17.762 -0.791 19.465 1.00 74.62 162 GLU A O 1
ATOM 1269 N N . ILE A 1 163 ? -18.688 -2.396 20.729 1.00 79.44 163 ILE A N 1
ATOM 1270 C CA . ILE A 1 163 ? -18.030 -3.487 20.007 1.00 79.44 163 ILE A CA 1
ATOM 1271 C C . ILE A 1 163 ? -18.646 -3.546 18.613 1.00 79.44 163 ILE A C 1
ATOM 1273 O O . ILE A 1 163 ? -19.846 -3.774 18.470 1.00 79.44 163 ILE A O 1
ATOM 1277 N N . PHE A 1 164 ? -17.813 -3.379 17.592 1.00 77.81 164 PHE A N 1
ATOM 1278 C CA . PHE A 1 164 ? -18.256 -3.395 16.209 1.00 77.81 164 PHE A CA 1
ATOM 1279 C C . PHE A 1 164 ? -17.668 -4.600 15.488 1.00 77.81 164 PHE A C 1
ATOM 1281 O O . PHE A 1 164 ? -16.453 -4.791 15.467 1.00 77.81 164 PHE A O 1
ATOM 1288 N N . GLY A 1 165 ? -18.518 -5.406 14.863 1.00 78.75 165 GLY A N 1
ATOM 1289 C CA . GLY A 1 165 ? -18.085 -6.524 14.039 1.00 78.75 165 GLY A CA 1
ATOM 1290 C C . GLY A 1 165 ? -18.939 -6.658 12.793 1.00 78.75 165 GLY A C 1
ATOM 1291 O O . GLY A 1 165 ? -20.083 -6.207 12.756 1.00 78.75 165 GLY A O 1
ATOM 1292 N N . GLY A 1 166 ? -18.377 -7.276 11.765 1.00 79.31 166 GLY A N 1
ATOM 1293 C CA . GLY A 1 166 ? -19.057 -7.419 10.493 1.00 79.31 166 GLY A CA 1
ATOM 1294 C C . GLY A 1 166 ? -18.392 -8.418 9.565 1.00 79.31 166 GLY A C 1
ATOM 1295 O O . GLY A 1 166 ? -17.333 -8.982 9.848 1.00 79.31 166 GLY A O 1
ATOM 1296 N N . LEU A 1 167 ? -19.061 -8.620 8.437 1.00 79.75 167 LEU A N 1
ATOM 1297 C CA . LEU A 1 167 ? -18.558 -9.366 7.299 1.00 79.75 167 LEU A CA 1
ATOM 1298 C C . LEU A 1 167 ? -18.291 -8.367 6.175 1.00 79.75 167 LEU A C 1
ATOM 1300 O O . LEU A 1 167 ? -19.206 -7.690 5.711 1.00 79.75 167 LEU A O 1
ATOM 1304 N N . LEU A 1 168 ? -17.040 -8.272 5.742 1.00 76.56 168 LEU A N 1
ATOM 1305 C CA . LEU A 1 168 ? -16.677 -7.614 4.496 1.00 76.56 168 LEU A CA 1
ATOM 1306 C C . LEU A 1 168 ? -16.726 -8.669 3.395 1.00 76.56 168 LEU A C 1
ATOM 1308 O O . LEU A 1 168 ? -16.037 -9.677 3.511 1.00 76.56 168 LEU A O 1
ATOM 1312 N N . LEU A 1 169 ? -17.511 -8.431 2.349 1.00 78.19 169 LEU A N 1
ATOM 1313 C CA . LEU A 1 169 ? -17.458 -9.180 1.097 1.00 78.19 169 LEU A CA 1
ATOM 1314 C C . LEU A 1 169 ? -17.032 -8.203 0.004 1.00 78.19 169 LEU A C 1
ATOM 1316 O O . LEU A 1 169 ? -17.669 -7.167 -0.181 1.00 78.19 169 LEU A O 1
ATOM 1320 N N . GLN A 1 170 ? -15.943 -8.512 -0.681 1.00 73.25 170 GLN A N 1
ATOM 1321 C CA . GLN A 1 170 ? -15.388 -7.694 -1.742 1.00 73.25 170 GLN A CA 1
ATOM 1322 C C . GLN A 1 170 ? -15.219 -8.555 -2.985 1.00 73.25 170 GLN A C 1
ATOM 1324 O O . GLN A 1 170 ? -14.453 -9.517 -2.976 1.00 73.25 170 GLN A O 1
ATOM 1329 N N . SER A 1 171 ? -15.937 -8.188 -4.042 1.00 75.94 171 SER A N 1
ATOM 1330 C CA . SER A 1 171 ? -15.739 -8.793 -5.352 1.00 75.94 171 SER A CA 1
ATOM 1331 C C . SER A 1 171 ? -14.420 -8.340 -5.973 1.00 75.94 171 SER A C 1
ATOM 1333 O O . SER A 1 171 ? -13.980 -7.218 -5.693 1.00 75.94 171 SER A O 1
ATOM 1335 N N . PRO A 1 172 ? -13.789 -9.201 -6.786 1.00 72.44 172 PRO A N 1
ATOM 1336 C CA . PRO A 1 172 ? -12.546 -8.867 -7.464 1.00 72.44 172 PRO A CA 1
ATOM 1337 C C . PRO A 1 172 ? -12.758 -7.698 -8.429 1.00 72.44 172 PRO A C 1
ATOM 1339 O O . PRO A 1 172 ? -13.832 -7.547 -9.024 1.00 72.44 172 PRO A O 1
ATOM 1342 N N . ASP A 1 173 ? -11.722 -6.889 -8.629 1.00 71.88 173 ASP A N 1
ATOM 1343 C CA . ASP A 1 173 ? -11.710 -5.931 -9.726 1.00 71.88 173 ASP A CA 1
ATOM 1344 C C . ASP A 1 173 ? -11.641 -6.677 -11.070 1.00 71.88 173 ASP A C 1
ATOM 1346 O O . ASP A 1 173 ? -11.094 -7.775 -11.189 1.00 71.88 173 ASP A O 1
ATOM 1350 N N . ALA A 1 174 ? -12.140 -6.053 -12.142 1.00 71.88 174 ALA A N 1
ATOM 1351 C CA . ALA A 1 174 ? -12.125 -6.650 -13.486 1.00 71.88 174 ALA A CA 1
ATOM 1352 C C . ALA A 1 174 ? -10.709 -6.996 -14.003 1.00 71.88 174 ALA A C 1
ATOM 1354 O O . ALA A 1 174 ? -10.570 -7.728 -14.978 1.00 71.88 174 ALA A O 1
ATOM 1355 N N . HIS A 1 175 ? -9.669 -6.454 -13.363 1.00 67.50 175 HIS A N 1
ATOM 1356 C CA . HIS A 1 175 ? -8.260 -6.655 -13.704 1.00 67.50 175 HIS A CA 1
ATOM 1357 C C . HIS A 1 175 ? -7.516 -7.524 -12.675 1.00 67.50 175 HIS A C 1
ATOM 1359 O O . HIS A 1 175 ? -6.289 -7.635 -12.748 1.00 67.50 175 HIS A O 1
ATOM 1365 N N . ASP A 1 176 ? -8.224 -8.098 -11.698 1.00 63.41 176 ASP A N 1
ATOM 1366 C CA . ASP A 1 176 ? -7.626 -9.014 -10.731 1.00 63.41 176 ASP A CA 1
ATOM 1367 C C . ASP A 1 176 ? -7.431 -10.384 -11.369 1.00 63.41 176 ASP A C 1
ATOM 1369 O O . ASP A 1 176 ? -8.345 -10.960 -11.952 1.00 63.41 176 ASP A O 1
ATOM 1373 N N . PHE A 1 177 ? -6.222 -10.921 -11.279 1.00 64.19 177 PHE A N 1
ATOM 1374 C CA . PHE A 1 177 ? -5.876 -12.155 -11.975 1.00 64.19 177 PHE A CA 1
ATOM 1375 C C . PHE A 1 177 ? -6.652 -13.375 -11.467 1.00 64.19 177 PHE A C 1
ATOM 1377 O O . PHE A 1 177 ? -7.088 -14.212 -12.256 1.00 64.19 177 PHE A O 1
ATOM 1384 N N . ASP A 1 178 ? -6.810 -13.504 -10.150 1.00 66.69 178 ASP A N 1
ATOM 1385 C CA . ASP A 1 178 ? -7.416 -14.693 -9.558 1.00 66.69 178 ASP A CA 1
ATOM 1386 C C . ASP A 1 178 ? -8.952 -14.665 -9.593 1.00 66.69 178 ASP A C 1
ATOM 1388 O O . ASP A 1 178 ? -9.565 -15.719 -9.410 1.00 66.69 178 ASP A O 1
ATOM 1392 N N . GLN A 1 179 ? -9.558 -13.500 -9.884 1.00 76.25 179 GLN A N 1
ATOM 1393 C CA . GLN A 1 179 ? -11.008 -13.273 -9.940 1.00 76.25 179 GLN A CA 1
ATOM 1394 C C . GLN A 1 179 ? -11.737 -13.878 -8.726 1.00 76.25 179 GLN A C 1
ATOM 1396 O O . GLN A 1 179 ? -12.830 -14.435 -8.851 1.00 76.25 179 GLN A O 1
ATOM 1401 N N . ARG A 1 180 ? -11.123 -13.809 -7.537 1.00 69.75 180 ARG A N 1
ATOM 1402 C CA . ARG A 1 180 ? -11.693 -14.384 -6.313 1.00 69.75 180 ARG A CA 1
ATOM 1403 C C . ARG A 1 180 ? -12.408 -13.324 -5.499 1.00 69.75 180 ARG A C 1
ATOM 1405 O O . ARG A 1 180 ? -11.836 -12.284 -5.187 1.00 69.75 180 ARG A O 1
ATOM 1412 N N . ASP A 1 181 ? -13.630 -13.636 -5.077 1.00 72.44 181 ASP A N 1
ATOM 1413 C CA . ASP A 1 181 ? -14.276 -12.870 -4.018 1.00 72.44 181 ASP A CA 1
ATOM 1414 C C . ASP A 1 181 ? -13.456 -13.003 -2.726 1.00 72.44 181 ASP A C 1
ATOM 1416 O O . ASP A 1 181 ? -13.096 -14.101 -2.289 1.00 72.44 181 ASP A O 1
ATOM 1420 N N . MET A 1 182 ? -13.183 -11.872 -2.090 1.00 73.12 182 MET A N 1
ATOM 1421 C CA . MET A 1 182 ? -12.625 -11.821 -0.750 1.00 73.12 182 MET A CA 1
ATOM 1422 C C . MET A 1 182 ? -13.752 -11.688 0.262 1.00 73.12 182 MET A C 1
ATOM 1424 O O . MET A 1 182 ? -14.592 -10.798 0.156 1.00 73.12 182 MET A O 1
ATOM 1428 N N . PHE A 1 183 ? -13.725 -12.516 1.303 1.00 77.25 183 PHE A N 1
ATOM 1429 C CA . PHE A 1 183 ? -14.535 -12.286 2.491 1.00 77.25 183 PHE A CA 1
ATOM 1430 C C . PHE A 1 183 ? -13.649 -12.162 3.731 1.00 77.25 183 PHE A C 1
ATOM 1432 O O . PHE A 1 183 ? -12.621 -12.826 3.851 1.00 77.25 183 PHE A O 1
ATOM 1439 N N . CYS A 1 184 ? -14.038 -11.297 4.661 1.00 73.38 184 CYS A N 1
ATOM 1440 C CA . CYS A 1 184 ? -13.325 -11.077 5.911 1.00 73.38 184 CYS A CA 1
ATOM 1441 C C . CYS A 1 184 ? -14.324 -10.854 7.044 1.00 73.38 184 CYS A C 1
ATOM 1443 O O . CYS A 1 184 ? -15.131 -9.925 6.993 1.00 73.38 184 CYS A O 1
ATOM 1445 N N . PHE A 1 185 ? -14.251 -11.693 8.076 1.00 78.50 185 PHE A N 1
ATOM 1446 C CA . PHE A 1 185 ? -14.897 -11.414 9.353 1.00 78.50 185 PHE A CA 1
ATOM 1447 C C . PHE A 1 185 ? -13.967 -10.544 10.179 1.00 78.50 185 PHE A C 1
ATOM 1449 O O . PHE A 1 185 ? -12.809 -10.900 10.404 1.00 78.50 185 PHE A O 1
ATOM 1456 N N . TYR A 1 186 ? -14.481 -9.422 10.655 1.00 77.81 186 TYR A N 1
ATOM 1457 C CA . TYR A 1 186 ? -13.721 -8.524 11.503 1.00 77.81 186 TYR A CA 1
ATOM 1458 C C . TYR A 1 186 ? -14.525 -8.175 12.748 1.00 77.81 186 TYR A C 1
ATOM 1460 O O . TYR A 1 186 ? -15.753 -8.115 12.730 1.00 77.81 186 TYR A O 1
ATOM 1468 N N . LEU A 1 187 ? -13.804 -7.977 13.845 1.00 77.94 187 LEU A N 1
ATOM 1469 C CA . LEU A 1 187 ? -14.347 -7.596 15.137 1.00 77.94 187 LEU A CA 1
ATOM 1470 C C . LEU A 1 187 ? -13.365 -6.622 15.773 1.00 77.94 187 LEU A C 1
ATOM 1472 O O . LEU A 1 187 ? -12.173 -6.920 15.875 1.00 77.94 187 LEU A O 1
ATOM 1476 N N . PHE A 1 188 ? -13.870 -5.474 16.198 1.00 76.62 188 PHE A N 1
ATOM 1477 C CA . PHE A 1 188 ? -13.097 -4.439 16.856 1.00 76.62 188 PHE A CA 1
ATOM 1478 C C . PHE A 1 188 ? -13.694 -4.165 18.235 1.00 76.62 188 PHE A C 1
ATOM 1480 O O . PHE A 1 188 ? -14.918 -4.052 18.364 1.00 76.62 188 PHE A O 1
ATOM 1487 N N . PRO A 1 189 ? -12.850 -4.084 19.277 1.00 73.06 189 PRO A N 1
ATOM 1488 C CA . PRO A 1 189 ? -13.320 -3.730 20.603 1.00 73.06 189 PRO A CA 1
ATOM 1489 C C . PRO A 1 189 ? -13.821 -2.282 20.595 1.00 73.06 189 PRO A C 1
ATOM 1491 O O . PRO A 1 189 ? -13.207 -1.412 19.976 1.00 73.06 189 PRO A O 1
ATOM 1494 N N . GLY A 1 190 ? -14.932 -2.035 21.288 1.00 69.69 190 GLY A N 1
ATOM 1495 C CA . GLY A 1 190 ? -15.391 -0.677 21.557 1.00 69.69 190 GLY A CA 1
ATOM 1496 C C . GLY A 1 190 ? -14.404 0.065 22.452 1.00 69.69 190 GLY A C 1
ATOM 1497 O O . GLY A 1 190 ? -13.608 -0.543 23.176 1.00 69.69 190 GLY A O 1
ATOM 1498 N N . SER A 1 191 ? -14.461 1.390 22.406 1.00 67.44 191 SER A N 1
ATOM 1499 C CA . SER A 1 191 ? -13.666 2.254 23.274 1.00 67.44 191 SER A CA 1
ATOM 1500 C C . SER A 1 191 ? -14.116 2.047 24.722 1.00 67.44 191 SER A C 1
ATOM 1502 O O . SER A 1 191 ? -15.171 2.529 25.120 1.00 67.44 191 SER A O 1
ATOM 1504 N N . THR A 1 192 ? -13.342 1.324 25.536 1.00 57.28 192 THR A N 1
ATOM 1505 C CA . THR A 1 192 ? -13.615 1.270 26.979 1.00 57.28 192 THR A CA 1
ATOM 1506 C C . THR A 1 192 ? -13.422 2.671 27.559 1.00 57.28 192 THR A C 1
ATOM 1508 O O . THR A 1 192 ? -12.342 3.242 27.360 1.00 57.28 192 THR A O 1
ATOM 1511 N N . PRO A 1 193 ? -14.401 3.236 28.288 1.00 52.62 193 PRO A N 1
ATOM 1512 C CA . PRO A 1 193 ? -14.175 4.453 29.049 1.00 52.62 193 PRO A CA 1
ATOM 1513 C C . PRO A 1 193 ? -12.977 4.227 29.969 1.00 52.62 193 PRO A C 1
ATOM 1515 O O . PRO A 1 193 ? -12.947 3.261 30.730 1.00 52.62 193 PRO A O 1
ATOM 1518 N N . VAL A 1 194 ? -11.973 5.096 29.881 1.00 53.09 194 VAL A N 1
ATOM 1519 C CA . VAL A 1 194 ? -10.913 5.136 30.887 1.00 53.09 194 VAL A CA 1
ATOM 1520 C C . VAL A 1 194 ? -11.578 5.642 32.164 1.00 53.09 194 VAL A C 1
ATOM 1522 O O . VAL A 1 194 ? -11.895 6.830 32.254 1.00 53.09 194 VAL A O 1
ATOM 1525 N N . GLU A 1 195 ? -11.857 4.748 33.115 1.00 42.22 195 GLU A N 1
ATOM 1526 C CA . GLU A 1 195 ? -12.183 5.163 34.481 1.00 42.22 195 GLU A CA 1
ATOM 1527 C C . GLU A 1 195 ? -11.032 6.045 34.983 1.00 42.22 195 GLU A C 1
ATOM 1529 O O . GLU A 1 195 ? -9.862 5.657 34.931 1.00 42.22 195 GLU A O 1
ATOM 1534 N N . LYS A 1 196 ? -11.376 7.278 35.364 1.00 39.09 196 LYS A N 1
ATOM 1535 C CA . LYS A 1 196 ? -10.468 8.226 36.011 1.00 39.09 196 LYS A CA 1
ATOM 1536 C C . LYS A 1 196 ? -10.336 7.914 37.490 1.00 39.09 196 LYS A C 1
ATOM 1538 O O . LYS A 1 196 ? -11.379 7.587 38.097 1.00 39.09 196 LYS A O 1
#